Protein AF-R7HXM3-F1 (afdb_monomer_lite)

Secondary structure (DSSP, 8-state):
--PPPPPP---------PPP----------------STTS-SS-TTS-------------HHHHHHHHHHHHHHHHHHHHHHHHHHHHHHHHHHHHHHHHHHHHHHHHHHHHH--GGG---SSHHHHHHHIIIIIGGGS-EEEEETTEEEETTS-EEEEEEE-TTSEEEEEEES---TTTTTS------GGG-EEEEEESSSSSBBSTTS-BGGGS-HHHHHHT-GGG--SSSS--TTHHHHHHHTTT---TTS--

Sequence (256 aa):
MCRFAYARTARGGGNLKLAPQGFRGDSYLENKHPKKYIQLLKTKSGLLRQKSHNDRFGFTLAEVLITLGIIGIVAAMTMPSLIEKHQKRVTAERLKKMYTTLRTAIDLAELDNGPRENWTFATDQEATNFYISEILSKMNCVKIINSSCYLNDGSYLGQYNIRSYGLLELYFYPFSGQRYTSGKANGRGRRYRLYYSTYLNQNFESIQFFGNVNKYTRDYLLNSGPSGFACKGGDPRSCFYIIMRDNWEIKDDYPW

Foldseek 3Di:
DDDDDDDDDDDDDDDDDDDDDDDDDDDDDDDDDDDDDPPPPPPPPPPDPPDPDPPPPDDDPVRVVVVCVVCVVVCVVVVVVVVVQVVQQLLLVLLVVVVVLQVVLLVQLCVVVPALLPDAAPFQVRLQVCCVPRRVVSGQAPDDDRNKGQHPQQKIKHWPGAGRQQKTKIWIASHNHPCVVVVPDPPPPLQRIEMFIDGSSDPAGDLGPNDHPVVDDLVCQQPADDVRCHQPPGVNHSVSVNCVVVVSGDDPSGRD

pLDDT: mean 77.35, std 21.84, range [29.02, 97.62]

Radius of gyration: 34.63 Å; chains: 1; bounding box: 79×56×103 Å

Structure (mmCIF, N/CA/C/O backbone):
data_AF-R7HXM3-F1
#
_entry.id   AF-R7HXM3-F1
#
loop_
_atom_site.group_PDB
_atom_site.id
_atom_site.type_symbol
_atom_site.label_atom_id
_atom_site.label_alt_id
_atom_site.label_comp_id
_atom_site.label_asym_id
_atom_site.label_entity_id
_atom_site.label_seq_id
_atom_site.pdbx_PDB_ins_code
_atom_site.Cartn_x
_atom_site.Cartn_y
_atom_site.Cartn_z
_atom_site.occupancy
_atom_site.B_iso_or_equiv
_atom_site.auth_seq_id
_atom_site.auth_comp_id
_atom_site.auth_asym_id
_atom_site.auth_atom_id
_atom_site.pdbx_PDB_model_num
ATOM 1 N N . MET A 1 1 ? 40.968 -37.138 -8.948 1.00 38.03 1 MET A N 1
ATOM 2 C CA . MET A 1 1 ? 40.070 -37.605 -10.027 1.00 38.03 1 MET A CA 1
ATOM 3 C C . MET A 1 1 ? 38.781 -36.798 -9.963 1.00 38.03 1 MET A C 1
ATOM 5 O O . MET A 1 1 ? 37.969 -37.071 -9.096 1.00 38.03 1 MET A O 1
ATOM 9 N N . CYS A 1 2 ? 38.599 -35.810 -10.840 1.00 29.02 2 CYS A N 1
ATOM 10 C CA . CYS A 1 2 ? 37.327 -35.094 -10.979 1.00 29.02 2 CYS A CA 1
ATOM 11 C C . CYS A 1 2 ? 36.929 -35.096 -12.456 1.00 29.02 2 CYS A C 1
ATOM 13 O O . CYS A 1 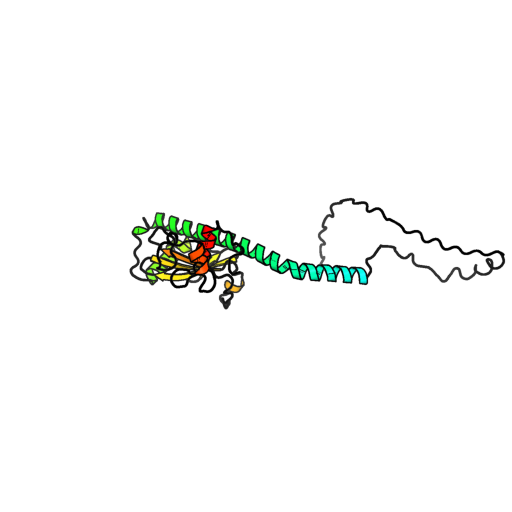2 ? 37.589 -34.472 -13.284 1.00 29.02 2 CYS A O 1
ATOM 15 N N . ARG A 1 3 ? 35.883 -35.864 -12.781 1.00 30.20 3 ARG A N 1
ATOM 16 C CA . ARG A 1 3 ? 35.217 -35.880 -14.087 1.00 30.20 3 ARG A CA 1
ATOM 17 C C . ARG A 1 3 ? 34.160 -34.777 -14.090 1.00 30.20 3 ARG A C 1
ATOM 19 O O . ARG A 1 3 ? 33.252 -34.818 -13.267 1.00 30.20 3 ARG A O 1
ATOM 26 N N . PHE A 1 4 ? 34.253 -33.832 -15.019 1.00 33.38 4 PHE A N 1
ATOM 27 C CA . PHE A 1 4 ? 33.157 -32.911 -15.317 1.00 33.38 4 PHE A CA 1
ATOM 28 C C . PHE A 1 4 ? 32.240 -33.536 -16.372 1.00 33.38 4 PHE A C 1
ATOM 30 O O . PHE A 1 4 ? 32.688 -33.925 -17.450 1.00 33.38 4 PHE A O 1
ATOM 37 N N . ALA A 1 5 ? 30.957 -33.654 -16.034 1.00 33.53 5 ALA A N 1
ATOM 38 C CA . ALA A 1 5 ? 29.889 -34.054 -16.938 1.00 33.53 5 ALA A CA 1
ATOM 39 C C . ALA A 1 5 ? 29.441 -32.848 -17.783 1.00 33.53 5 ALA A C 1
ATOM 41 O O . ALA A 1 5 ? 29.187 -31.774 -17.243 1.00 33.53 5 ALA A O 1
ATOM 42 N N . TYR A 1 6 ? 29.325 -33.028 -19.100 1.00 33.22 6 TYR A N 1
ATOM 43 C CA . TYR A 1 6 ? 28.713 -32.052 -20.005 1.00 33.22 6 TYR A CA 1
ATOM 44 C C . TYR A 1 6 ? 27.241 -32.407 -20.243 1.00 33.22 6 TYR A C 1
ATOM 46 O O . TYR A 1 6 ? 26.928 -33.521 -20.668 1.00 33.22 6 TYR A O 1
ATOM 54 N N . ALA A 1 7 ? 26.346 -31.444 -20.018 1.00 32.19 7 ALA A N 1
ATOM 55 C CA . ALA A 1 7 ? 24.947 -31.520 -20.427 1.00 32.19 7 ALA A CA 1
ATOM 56 C C . ALA A 1 7 ? 24.809 -31.137 -21.913 1.00 32.19 7 ALA A C 1
ATOM 58 O O . ALA A 1 7 ? 25.319 -30.105 -22.350 1.00 32.19 7 ALA A O 1
ATOM 59 N N . ARG A 1 8 ? 24.121 -31.981 -22.694 1.00 35.66 8 ARG A N 1
ATOM 60 C CA . ARG A 1 8 ? 23.735 -31.712 -24.089 1.00 35.66 8 ARG A CA 1
ATOM 61 C C . ARG A 1 8 ? 22.488 -30.830 -24.114 1.00 35.66 8 ARG A C 1
ATOM 63 O O . ARG A 1 8 ? 21.476 -31.211 -23.536 1.00 35.66 8 ARG A O 1
ATOM 70 N N . THR A 1 9 ? 22.517 -29.729 -24.857 1.00 35.41 9 THR A N 1
ATOM 71 C CA . THR A 1 9 ? 21.307 -29.015 -25.288 1.00 35.41 9 THR A CA 1
ATOM 72 C C . THR A 1 9 ? 21.030 -29.307 -26.761 1.00 35.41 9 THR A C 1
ATOM 74 O O . THR A 1 9 ? 21.882 -29.139 -27.633 1.00 35.41 9 THR A O 1
ATOM 77 N N . ALA A 1 10 ? 19.824 -29.814 -27.017 1.00 39.22 10 ALA A N 1
ATOM 78 C CA . ALA A 1 10 ? 19.303 -30.137 -28.335 1.00 39.22 10 ALA A CA 1
ATOM 79 C C . ALA A 1 10 ? 19.043 -28.856 -2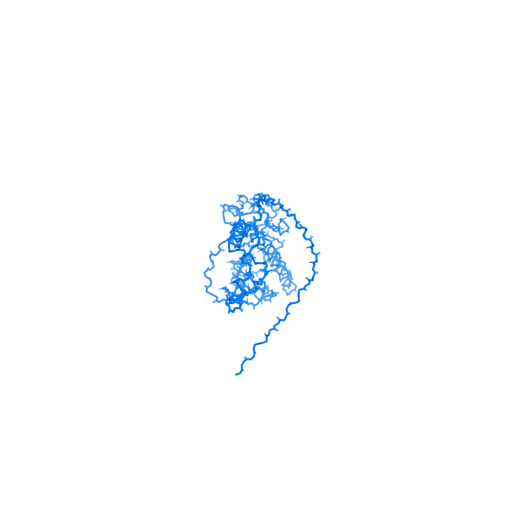9.146 1.00 39.22 10 ALA A C 1
ATOM 81 O O . ALA A 1 10 ? 18.366 -27.944 -28.673 1.00 39.22 10 ALA A O 1
ATOM 82 N N . ARG A 1 11 ? 19.560 -28.789 -30.380 1.00 36.78 11 ARG A N 1
ATOM 83 C CA . ARG A 1 11 ? 19.152 -27.788 -31.377 1.00 36.78 11 ARG A CA 1
ATOM 84 C C . ARG A 1 11 ? 18.002 -28.357 -32.203 1.00 36.78 11 ARG A C 1
ATOM 86 O O . ARG A 1 11 ? 18.199 -29.316 -32.945 1.00 36.78 11 ARG A O 1
ATOM 93 N N . GLY A 1 12 ? 16.826 -27.748 -32.068 1.00 35.88 12 GLY A N 1
ATOM 94 C CA . GLY A 1 12 ? 15.716 -27.906 -33.003 1.00 35.88 12 GLY A CA 1
ATOM 95 C C . GLY A 1 12 ? 16.071 -27.282 -34.352 1.00 35.88 12 GLY A C 1
ATOM 96 O O . GLY A 1 12 ? 16.570 -26.158 -34.413 1.00 35.88 12 GLY A O 1
ATOM 97 N N . GLY A 1 13 ? 15.867 -28.051 -35.419 1.00 42.38 13 GLY A N 1
ATOM 98 C CA . GLY A 1 13 ? 16.075 -27.629 -36.796 1.00 42.38 13 GLY A CA 1
ATOM 99 C C . GLY A 1 13 ? 14.935 -26.748 -37.303 1.00 42.38 13 GLY A C 1
ATOM 100 O O . GLY A 1 13 ? 13.765 -27.086 -37.156 1.00 42.38 13 GLY A O 1
ATOM 101 N N . GLY A 1 14 ? 15.301 -25.646 -37.950 1.00 35.38 14 GLY A N 1
ATOM 102 C CA . GLY A 1 14 ? 14.442 -24.847 -38.818 1.00 35.38 14 GLY A CA 1
ATOM 103 C C . GLY A 1 14 ? 15.265 -24.449 -40.039 1.00 35.38 14 GLY A C 1
ATOM 104 O O . GLY A 1 14 ? 16.291 -23.788 -39.908 1.00 35.38 14 GLY A O 1
ATOM 105 N N . ASN A 1 15 ? 14.869 -24.940 -41.210 1.00 41.38 15 ASN A N 1
ATOM 106 C CA . ASN A 1 15 ? 15.615 -24.850 -42.461 1.00 41.38 15 ASN A CA 1
ATOM 107 C C . ASN A 1 15 ? 15.135 -23.606 -43.234 1.00 41.38 15 ASN A C 1
ATOM 109 O O . ASN A 1 15 ? 14.062 -23.637 -43.830 1.00 41.38 15 ASN A O 1
ATOM 113 N N . LEU A 1 16 ? 15.895 -22.509 -43.215 1.00 41.50 16 LEU A N 1
ATOM 114 C CA . LEU A 1 16 ? 15.634 -21.319 -44.037 1.00 41.50 16 LEU A CA 1
ATOM 115 C C . LEU A 1 16 ? 16.764 -21.175 -45.063 1.00 41.50 16 LEU A C 1
ATOM 117 O O . LEU A 1 16 ? 17.874 -20.758 -44.741 1.00 41.50 16 LEU A O 1
ATOM 121 N N . LYS A 1 17 ? 16.477 -21.573 -46.309 1.00 35.94 17 LYS A N 1
ATOM 122 C CA . LYS A 1 17 ? 17.339 -21.352 -47.479 1.00 35.94 17 LYS A CA 1
ATOM 123 C C . LYS A 1 17 ? 17.345 -19.859 -47.823 1.00 35.94 17 LYS A C 1
ATOM 125 O O . LYS A 1 17 ? 16.339 -19.344 -48.300 1.00 35.94 17 LYS A O 1
ATOM 130 N N . LEU A 1 18 ? 18.481 -19.191 -47.643 1.00 39.28 18 LEU A N 1
ATOM 131 C CA . LEU A 1 18 ? 18.767 -17.901 -48.274 1.00 39.28 18 LEU A CA 1
ATOM 132 C C . LEU A 1 18 ? 19.455 -18.162 -49.621 1.00 39.28 18 LEU A C 1
ATOM 134 O O . LEU A 1 18 ? 20.465 -18.863 -49.682 1.00 39.28 18 LEU A O 1
ATOM 138 N N . ALA A 1 19 ? 18.877 -17.642 -50.703 1.00 32.94 19 ALA A N 1
ATOM 139 C CA . ALA A 1 19 ? 19.455 -17.701 -52.042 1.00 32.94 19 ALA A CA 1
ATOM 140 C C . ALA A 1 19 ? 20.611 -16.686 -52.163 1.00 32.94 19 ALA A C 1
ATOM 142 O O . ALA A 1 19 ? 20.397 -15.513 -51.851 1.00 32.94 19 ALA A O 1
ATOM 143 N N . PRO A 1 20 ? 21.815 -17.073 -52.621 1.00 41.19 20 PRO A N 1
ATOM 144 C CA . PRO A 1 20 ? 22.885 -16.113 -52.859 1.00 41.19 20 PRO A CA 1
ATOM 145 C C . PRO A 1 20 ? 22.713 -15.452 -54.236 1.00 41.19 20 PRO A C 1
ATOM 147 O O . PRO A 1 20 ? 22.726 -16.124 -55.267 1.00 41.19 20 PRO A O 1
ATOM 150 N N . GLN A 1 21 ? 22.572 -14.126 -54.258 1.00 36.62 21 GLN A N 1
ATOM 151 C CA . GLN A 1 21 ? 22.756 -13.316 -55.464 1.00 36.62 21 GLN A CA 1
ATOM 152 C C . GLN A 1 21 ? 24.260 -13.067 -55.649 1.00 36.62 21 GLN A C 1
ATOM 154 O O . GLN A 1 21 ? 24.881 -12.375 -54.845 1.00 36.62 21 GLN A O 1
ATOM 159 N N . GLY A 1 22 ? 24.861 -13.671 -56.676 1.00 33.91 22 GLY A N 1
ATOM 160 C CA . GLY A 1 22 ? 26.262 -13.457 -57.040 1.00 33.91 22 GLY A CA 1
ATOM 161 C C . GLY A 1 22 ? 26.404 -12.390 -58.125 1.00 33.91 22 GLY A C 1
ATOM 162 O O . GLY A 1 22 ? 25.811 -12.522 -59.193 1.00 33.91 22 GLY A O 1
ATOM 163 N N . PHE A 1 23 ? 27.222 -11.366 -57.876 1.00 37.00 23 PHE A N 1
ATOM 164 C CA . PHE A 1 23 ? 27.725 -10.465 -58.915 1.00 37.00 23 PHE A CA 1
ATOM 165 C C . PHE A 1 23 ? 28.911 -11.127 -59.631 1.00 37.00 23 PHE A C 1
ATOM 167 O O . PHE A 1 23 ? 29.895 -11.512 -58.999 1.00 37.00 23 PHE A O 1
ATOM 174 N N . ARG A 1 24 ? 28.803 -11.279 -60.955 1.00 30.83 24 ARG A N 1
ATOM 175 C CA . ARG A 1 24 ? 29.838 -11.829 -61.839 1.00 30.83 24 ARG A CA 1
ATOM 176 C C . ARG A 1 24 ? 30.679 -10.669 -62.383 1.00 30.83 24 ARG A C 1
ATOM 178 O O . ARG A 1 24 ? 30.156 -9.834 -63.111 1.00 30.83 24 ARG A O 1
ATOM 185 N N . GLY A 1 25 ? 31.954 -10.600 -62.003 1.00 33.66 25 GLY A N 1
ATOM 186 C CA . GLY A 1 25 ? 32.935 -9.726 -62.647 1.00 33.66 25 GLY A CA 1
ATOM 187 C C . GLY A 1 25 ? 33.669 -10.500 -63.738 1.00 33.66 25 GLY A C 1
ATOM 188 O O . GLY A 1 25 ? 34.416 -11.420 -63.414 1.00 33.66 25 GLY A O 1
ATOM 189 N N . ASP A 1 26 ? 33.444 -10.149 -65.003 1.00 35.00 26 ASP A N 1
ATOM 190 C CA . ASP A 1 26 ? 34.238 -10.642 -66.133 1.00 35.00 26 ASP A CA 1
ATOM 191 C C . ASP A 1 26 ? 35.471 -9.744 -66.311 1.00 35.00 26 ASP A C 1
ATOM 193 O O . ASP A 1 26 ? 35.347 -8.531 -66.486 1.00 35.00 26 ASP A O 1
ATOM 197 N N . SER A 1 27 ? 36.667 -10.333 -66.288 1.00 31.45 27 SER A N 1
ATOM 198 C CA . SER A 1 27 ? 37.904 -9.682 -66.724 1.00 31.45 27 SER A CA 1
ATOM 199 C C . SER A 1 27 ? 38.438 -10.377 -67.978 1.00 31.45 27 SER A C 1
ATOM 201 O O . SER A 1 27 ? 38.803 -11.551 -67.971 1.00 31.45 27 SER A O 1
ATOM 203 N N . TYR A 1 28 ? 38.465 -9.627 -69.079 1.00 34.75 28 TYR A N 1
ATOM 204 C CA . TYR A 1 28 ? 39.072 -10.022 -70.346 1.00 34.75 28 TYR A CA 1
ATOM 205 C C . TYR A 1 28 ? 40.588 -9.818 -70.281 1.00 34.75 28 TYR A C 1
ATOM 207 O O . TYR A 1 28 ? 41.045 -8.715 -69.990 1.00 34.75 28 TYR A O 1
ATOM 215 N N . LEU A 1 29 ? 41.364 -10.847 -70.626 1.00 35.94 29 LEU A N 1
ATOM 216 C CA . LEU A 1 29 ? 42.753 -10.692 -71.060 1.00 35.94 29 LEU A CA 1
ATOM 217 C C . LEU A 1 29 ? 43.014 -11.593 -72.275 1.00 35.94 29 LEU A C 1
ATOM 219 O O . LEU A 1 29 ? 43.120 -12.813 -72.164 1.00 35.94 29 LEU A O 1
ATOM 223 N N . GLU A 1 30 ? 43.120 -10.956 -73.441 1.00 39.06 30 GLU A N 1
ATOM 224 C CA . GLU A 1 30 ? 43.819 -11.469 -74.621 1.00 39.06 30 GLU A CA 1
ATOM 225 C C . GLU A 1 30 ? 45.306 -11.681 -74.294 1.00 39.06 30 GLU A C 1
ATOM 227 O O . GLU A 1 30 ? 45.933 -10.791 -73.719 1.00 39.06 30 GLU A O 1
ATOM 232 N N . ASN A 1 31 ? 45.894 -12.820 -74.694 1.00 34.41 31 ASN A N 1
ATOM 233 C CA . ASN A 1 31 ? 47.082 -12.847 -75.567 1.00 34.41 31 ASN A CA 1
ATOM 234 C C . ASN A 1 31 ? 47.635 -14.261 -75.863 1.00 34.41 31 ASN A C 1
ATOM 236 O O . ASN A 1 31 ? 47.558 -15.196 -75.069 1.00 34.41 31 ASN A O 1
ATOM 240 N N . LYS A 1 32 ? 48.204 -14.358 -77.071 1.00 37.44 32 LYS A N 1
ATOM 241 C CA . LYS A 1 32 ? 48.807 -15.490 -77.802 1.00 37.44 32 LYS A CA 1
ATOM 242 C C . LYS A 1 32 ? 49.947 -16.262 -77.085 1.00 37.44 32 LYS A C 1
ATOM 244 O O . LYS A 1 32 ? 50.764 -15.687 -76.381 1.00 37.44 32 LYS A O 1
ATOM 249 N N . HIS A 1 33 ? 50.004 -17.565 -77.411 1.00 36.31 33 HIS A N 1
ATOM 250 C CA . HIS A 1 33 ? 51.018 -18.650 -77.261 1.00 36.31 33 HIS A CA 1
ATOM 251 C C . HIS A 1 33 ? 52.536 -18.290 -77.372 1.00 36.31 33 HIS A C 1
ATOM 253 O O . HIS A 1 33 ? 52.815 -17.231 -77.923 1.00 36.31 33 HIS A O 1
ATOM 259 N N . PRO A 1 34 ? 53.535 -19.167 -77.007 1.00 44.31 34 PRO A N 1
ATOM 260 C CA . PRO A 1 34 ? 53.507 -20.647 -77.034 1.00 44.31 34 PRO A CA 1
ATOM 261 C C . PRO A 1 34 ? 54.209 -21.451 -75.900 1.00 44.31 34 PRO A C 1
ATOM 263 O O . PRO A 1 34 ? 54.957 -20.973 -75.053 1.00 44.31 34 PRO A O 1
ATOM 266 N N . LYS A 1 35 ? 53.932 -22.760 -75.952 1.00 50.59 35 LYS A N 1
ATOM 267 C CA . LYS A 1 35 ? 54.371 -23.878 -75.103 1.00 50.59 35 LYS A CA 1
ATOM 268 C C . LYS A 1 35 ? 55.878 -24.180 -75.242 1.00 50.59 35 LYS A C 1
ATOM 270 O O . LYS A 1 35 ? 56.274 -24.631 -76.312 1.00 50.59 35 LYS A O 1
ATOM 275 N N . LYS A 1 36 ? 56.688 -24.050 -74.172 1.00 44.44 36 LYS A N 1
ATOM 276 C CA . LYS A 1 36 ? 57.945 -24.838 -73.989 1.00 44.44 36 LYS A CA 1
ATOM 277 C C . LYS A 1 36 ? 58.663 -24.763 -72.623 1.00 44.44 36 LYS A C 1
ATOM 279 O O . LYS A 1 36 ? 59.779 -25.253 -72.523 1.00 44.44 36 LYS A O 1
ATOM 284 N N . TYR A 1 37 ? 58.048 -24.229 -71.561 1.00 41.03 37 TYR A N 1
ATOM 285 C CA . TYR A 1 37 ? 58.691 -24.134 -70.228 1.00 41.03 37 TYR A CA 1
ATOM 286 C C . TYR A 1 37 ? 58.052 -25.002 -69.125 1.00 41.03 37 TYR A C 1
ATOM 288 O O . TYR A 1 37 ? 58.543 -25.041 -68.001 1.00 41.03 37 TYR A O 1
ATOM 296 N N . ILE A 1 38 ? 56.999 -25.769 -69.431 1.00 46.97 38 ILE A N 1
ATOM 297 C CA . ILE A 1 38 ? 56.243 -26.545 -68.421 1.00 46.97 38 ILE A CA 1
ATOM 298 C C . ILE A 1 38 ? 56.993 -27.809 -67.937 1.00 46.97 38 ILE A C 1
ATOM 300 O O . ILE A 1 38 ? 56.584 -28.448 -66.970 1.00 46.97 38 ILE A O 1
ATOM 304 N N . GLN A 1 39 ? 58.133 -28.167 -68.534 1.00 46.28 39 GLN A N 1
ATOM 305 C CA . GLN A 1 39 ? 58.834 -29.418 -68.209 1.00 46.28 39 GLN A CA 1
ATOM 306 C C . GLN A 1 39 ? 59.989 -29.284 -67.200 1.00 46.28 39 GLN A C 1
ATOM 308 O O . GLN A 1 39 ? 60.585 -30.296 -66.846 1.00 46.28 39 GLN A O 1
ATOM 313 N N . LEU A 1 40 ? 60.261 -28.080 -66.677 1.00 46.12 40 LEU A N 1
ATOM 314 C CA . LEU A 1 40 ? 61.333 -27.823 -65.694 1.00 46.12 40 LEU A CA 1
ATOM 315 C C . LEU A 1 40 ? 60.838 -27.457 -64.281 1.00 46.12 40 LEU A C 1
ATOM 317 O O . LEU A 1 40 ? 61.625 -27.048 -63.434 1.00 46.12 40 LEU A O 1
ATOM 321 N N . LEU A 1 41 ? 59.549 -27.655 -63.986 1.00 45.34 41 LEU A N 1
ATOM 322 C CA .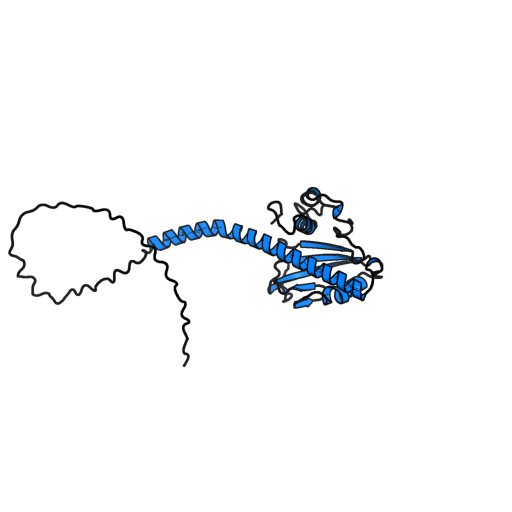 LEU A 1 41 ? 58.983 -27.478 -62.637 1.00 45.34 41 LEU A CA 1
ATOM 323 C C . LEU A 1 41 ? 58.469 -28.790 -62.016 1.00 45.34 41 LEU A C 1
ATOM 325 O O . LEU A 1 41 ? 57.632 -28.769 -61.119 1.00 45.34 41 LEU A O 1
ATOM 329 N N . LYS A 1 42 ? 58.977 -29.950 -62.457 1.00 47.44 42 LYS A N 1
ATOM 330 C CA . LYS A 1 42 ? 58.647 -31.265 -61.863 1.00 47.44 42 LYS A CA 1
ATOM 331 C C . LYS A 1 42 ? 59.609 -31.740 -60.760 1.00 47.44 42 LYS A C 1
ATOM 333 O O . LYS A 1 42 ? 59.446 -32.847 -60.267 1.00 47.44 42 LYS A O 1
ATOM 338 N N . THR A 1 43 ? 60.558 -30.914 -60.318 1.00 44.88 43 THR A N 1
ATOM 339 C CA . THR A 1 43 ? 61.538 -31.262 -59.259 1.00 44.88 43 THR A CA 1
ATOM 340 C C . THR A 1 43 ? 61.479 -30.360 -58.021 1.00 44.88 43 THR A C 1
ATOM 342 O O . THR A 1 43 ? 62.425 -30.290 -57.244 1.00 44.88 43 THR A O 1
ATOM 345 N N . LYS A 1 44 ? 60.334 -29.709 -57.774 1.00 46.84 44 LYS A N 1
ATOM 346 C CA . LYS A 1 44 ? 60.003 -29.101 -56.468 1.00 46.84 44 LYS A CA 1
ATOM 347 C C . LYS A 1 44 ? 58.619 -29.511 -55.954 1.00 46.84 44 LYS A C 1
ATOM 349 O O . LYS A 1 44 ? 57.976 -28.777 -55.212 1.00 46.84 44 LYS A O 1
ATOM 354 N N . SER A 1 45 ? 58.170 -30.723 -56.276 1.00 44.88 45 SER A N 1
ATOM 355 C CA . SER A 1 45 ? 56.955 -31.338 -55.716 1.00 44.88 45 SER A CA 1
ATOM 356 C C . SER A 1 45 ? 57.145 -31.828 -54.266 1.00 44.88 45 SER A C 1
ATOM 358 O O . SER A 1 45 ? 56.674 -32.901 -53.904 1.00 44.88 45 SER A O 1
ATOM 360 N N . GLY A 1 46 ? 57.873 -31.063 -53.446 1.00 50.38 46 GLY A N 1
ATOM 361 C CA . GLY A 1 46 ? 58.190 -31.383 -52.049 1.00 50.38 46 GLY A CA 1
ATOM 362 C C . GLY A 1 46 ? 58.071 -30.208 -51.073 1.00 50.38 46 GLY A C 1
ATOM 363 O O . GLY A 1 46 ? 58.220 -30.403 -49.874 1.00 50.38 46 GLY A O 1
ATOM 364 N N . LEU A 1 47 ? 57.768 -28.992 -51.538 1.00 52.41 47 LEU A N 1
ATOM 365 C CA . LEU A 1 47 ? 57.639 -27.813 -50.678 1.00 52.41 47 LEU A CA 1
ATOM 366 C C . LEU A 1 47 ? 56.541 -26.913 -51.225 1.00 52.41 47 LEU A C 1
ATOM 368 O O . LEU A 1 47 ? 56.835 -25.995 -51.965 1.00 52.41 47 LEU A O 1
ATOM 372 N N . LEU A 1 48 ? 55.288 -27.242 -50.923 1.00 54.47 48 LEU A N 1
ATOM 373 C CA . LEU A 1 48 ? 54.159 -26.332 -50.681 1.00 54.47 48 LEU A CA 1
ATOM 374 C C . LEU A 1 48 ? 52.915 -27.218 -50.514 1.00 54.47 48 LEU A C 1
ATOM 376 O O . LEU A 1 48 ? 52.033 -27.290 -51.365 1.00 54.47 48 LEU A O 1
ATOM 380 N N . ARG A 1 49 ? 52.842 -27.926 -49.381 1.00 48.56 49 ARG A N 1
ATOM 381 C CA . ARG A 1 49 ? 51.566 -28.439 -48.876 1.00 48.56 49 ARG A CA 1
ATOM 382 C C . ARG A 1 49 ? 50.732 -27.214 -48.500 1.00 48.56 49 ARG A C 1
ATOM 384 O O . ARG A 1 49 ? 50.800 -26.758 -47.361 1.00 48.56 49 ARG A O 1
ATOM 391 N N . GLN A 1 50 ? 49.976 -26.653 -49.446 1.00 61.78 50 GLN A N 1
ATOM 392 C CA . GLN A 1 50 ? 48.863 -25.780 -49.087 1.00 61.78 50 GLN A CA 1
ATOM 393 C C . GLN A 1 50 ? 47.921 -26.630 -48.234 1.00 61.78 50 GLN A C 1
ATOM 395 O O . GLN A 1 50 ? 47.282 -27.565 -48.715 1.00 61.78 50 GLN A O 1
ATOM 400 N N . LYS A 1 51 ? 47.904 -26.367 -46.922 1.00 54.12 51 LYS A N 1
ATOM 401 C CA . LYS A 1 51 ? 46.811 -26.820 -46.063 1.00 54.12 51 LYS A CA 1
ATOM 402 C C . LYS A 1 51 ? 45.533 -26.331 -46.736 1.00 54.12 51 LYS A C 1
ATOM 404 O O . LYS A 1 51 ? 45.401 -25.128 -46.928 1.00 54.12 51 LYS A O 1
ATOM 409 N N . SER A 1 52 ? 44.629 -27.249 -47.077 1.00 55.78 52 SER A N 1
ATOM 410 C CA . SER A 1 52 ? 43.244 -26.909 -47.398 1.00 55.78 52 SER A CA 1
ATOM 411 C C . SER A 1 52 ? 42.761 -25.958 -46.308 1.00 55.78 52 SER A C 1
ATOM 413 O O . SER A 1 52 ? 42.651 -26.367 -45.147 1.00 55.78 52 SER A O 1
ATOM 415 N N . HIS A 1 53 ? 42.573 -24.681 -46.645 1.00 61.06 53 HIS A N 1
ATOM 416 C CA . HIS A 1 53 ? 41.899 -23.769 -45.742 1.00 61.06 53 HIS A CA 1
ATOM 417 C C . HIS A 1 53 ? 40.511 -24.371 -45.546 1.00 61.06 53 HIS A C 1
ATOM 419 O O . HIS A 1 53 ? 39.835 -24.760 -46.497 1.00 61.06 53 HIS A O 1
ATOM 425 N N . ASN A 1 54 ? 40.164 -24.628 -44.294 1.00 61.53 54 ASN A N 1
ATOM 426 C CA . ASN A 1 54 ? 38.840 -25.108 -43.973 1.00 61.53 54 ASN A CA 1
ATOM 427 C C . ASN A 1 54 ? 37.951 -23.879 -44.164 1.00 61.53 54 ASN A C 1
ATOM 429 O O . ASN A 1 54 ? 37.934 -23.030 -43.274 1.00 61.53 54 ASN A O 1
ATOM 433 N N . ASP A 1 55 ? 37.303 -23.750 -45.325 1.00 60.94 55 ASP A N 1
ATOM 434 C CA . ASP A 1 55 ? 36.395 -22.649 -45.687 1.00 60.94 55 ASP A CA 1
ATOM 435 C C . ASP A 1 55 ? 35.097 -22.729 -44.874 1.00 60.94 55 ASP A C 1
ATOM 437 O O . ASP A 1 55 ? 33.974 -22.760 -45.373 1.00 60.94 55 ASP A O 1
ATOM 441 N N . ARG A 1 56 ? 35.255 -22.785 -43.555 1.00 65.38 56 ARG A N 1
ATOM 442 C CA . ARG A 1 56 ? 34.202 -22.451 -42.622 1.00 65.38 56 ARG A CA 1
ATOM 443 C C . ARG A 1 56 ? 34.060 -20.942 -42.723 1.00 65.38 56 ARG A C 1
ATOM 445 O O . ARG A 1 56 ? 34.924 -20.220 -42.236 1.00 65.38 56 ARG A O 1
ATOM 452 N N . PHE A 1 57 ? 32.996 -20.496 -43.387 1.00 69.56 57 PHE A N 1
ATOM 453 C CA . PHE A 1 57 ? 32.546 -19.107 -43.385 1.00 69.56 57 PHE A CA 1
ATOM 454 C C . PHE A 1 57 ? 32.501 -18.607 -41.935 1.00 69.56 57 PHE A C 1
ATOM 456 O O . PHE A 1 57 ? 31.626 -18.988 -41.158 1.00 69.56 57 PHE A O 1
ATOM 463 N N . GLY A 1 58 ? 33.516 -17.843 -41.544 1.00 77.56 58 GLY A N 1
ATOM 464 C CA . GLY A 1 58 ? 33.626 -17.214 -40.238 1.00 77.56 58 GLY A CA 1
ATOM 465 C C . GLY A 1 58 ? 33.382 -15.724 -40.393 1.00 77.56 58 GLY A C 1
ATOM 466 O O . GLY A 1 58 ? 33.841 -15.126 -41.365 1.00 77.56 58 GLY A O 1
ATOM 467 N N . PHE A 1 59 ? 32.666 -15.132 -39.443 1.00 84.56 59 PHE A N 1
ATOM 468 C CA . PHE A 1 59 ? 32.478 -13.687 -39.408 1.00 84.56 59 PHE A CA 1
ATOM 469 C C . PHE A 1 59 ? 33.830 -12.986 -39.293 1.00 84.56 59 PHE A C 1
ATOM 471 O O . PHE A 1 59 ? 34.689 -13.390 -38.501 1.00 84.56 59 PHE A O 1
ATOM 478 N N . THR A 1 60 ? 34.020 -11.928 -40.079 1.00 92.00 60 THR A N 1
ATOM 479 C CA . THR A 1 60 ? 35.216 -11.093 -39.937 1.00 92.00 60 THR A CA 1
ATOM 480 C C . THR A 1 60 ? 35.160 -10.333 -38.611 1.00 92.00 60 THR A C 1
ATOM 482 O O . THR A 1 60 ? 34.086 -10.019 -38.098 1.00 92.00 60 THR A O 1
ATOM 485 N N . LEU A 1 61 ? 36.320 -9.998 -38.042 1.00 92.56 61 LEU A N 1
ATOM 486 C CA . LEU A 1 61 ? 36.379 -9.223 -36.798 1.00 92.56 61 LEU A CA 1
ATOM 487 C C . LEU A 1 61 ? 35.657 -7.871 -36.935 1.00 92.56 61 LEU A C 1
ATOM 489 O O . LEU A 1 61 ? 34.959 -7.453 -36.015 1.00 92.56 61 LEU A O 1
ATOM 493 N N . ALA A 1 62 ? 35.765 -7.225 -38.099 1.00 94.75 62 ALA A N 1
ATOM 494 C CA . ALA A 1 62 ? 35.058 -5.980 -38.391 1.00 94.75 62 ALA A CA 1
ATOM 495 C C . ALA A 1 62 ? 33.528 -6.160 -38.386 1.00 94.75 62 ALA A C 1
ATOM 497 O O . ALA A 1 62 ? 32.814 -5.347 -37.805 1.00 94.75 62 ALA A O 1
ATOM 498 N N . GLU A 1 63 ? 33.023 -7.247 -38.968 1.00 93.50 63 GLU A N 1
ATOM 499 C CA . GLU A 1 63 ? 31.591 -7.561 -39.002 1.00 93.50 63 GLU A CA 1
ATOM 500 C C . GLU A 1 63 ? 31.019 -7.817 -37.598 1.00 93.50 63 GLU A C 1
ATOM 502 O O . GLU A 1 63 ? 29.965 -7.287 -37.236 1.00 93.50 63 GLU A O 1
ATOM 507 N N . VAL A 1 64 ? 31.749 -8.552 -36.753 1.00 95.06 64 VAL A N 1
ATOM 508 C CA . VAL A 1 64 ? 31.348 -8.773 -35.354 1.00 95.06 64 VAL A CA 1
ATOM 509 C C . VAL A 1 64 ? 31.376 -7.467 -34.548 1.00 95.06 64 VAL A C 1
ATOM 511 O O . VAL A 1 64 ? 30.476 -7.217 -33.751 1.00 95.06 64 VAL A O 1
ATOM 514 N N . LEU A 1 65 ? 32.364 -6.594 -34.760 1.00 96.62 65 LEU A N 1
ATOM 515 C CA . LEU A 1 65 ? 32.444 -5.318 -34.040 1.00 96.62 65 LEU A CA 1
ATOM 516 C C . LEU A 1 65 ? 31.321 -4.350 -34.417 1.00 96.62 65 LEU A C 1
ATOM 518 O O . LEU A 1 65 ? 30.743 -3.720 -33.532 1.00 96.62 65 LEU A O 1
ATOM 522 N N . ILE A 1 66 ? 30.981 -4.247 -35.704 1.00 96.19 66 ILE A N 1
ATOM 523 C CA . ILE A 1 66 ? 29.885 -3.381 -36.160 1.00 96.19 66 ILE A CA 1
ATOM 524 C C . ILE A 1 66 ? 28.549 -3.891 -35.606 1.00 96.19 66 ILE A C 1
ATOM 526 O O . ILE A 1 66 ? 27.762 -3.106 -35.079 1.00 96.19 66 ILE A O 1
ATOM 530 N N . THR A 1 67 ? 28.306 -5.204 -35.654 1.00 96.56 67 THR A N 1
ATOM 531 C CA . THR A 1 67 ? 27.062 -5.793 -35.130 1.00 96.56 67 THR A CA 1
ATOM 532 C C . THR A 1 67 ? 26.933 -5.637 -33.613 1.00 96.56 67 THR A C 1
ATOM 534 O O . THR A 1 67 ? 25.875 -5.222 -33.138 1.00 96.56 67 THR A O 1
ATOM 537 N N . LEU A 1 68 ? 28.003 -5.875 -32.843 1.00 96.75 68 LEU A N 1
ATOM 538 C CA . LEU A 1 68 ? 28.014 -5.618 -31.397 1.00 96.75 68 LEU A CA 1
ATOM 539 C C . LEU A 1 68 ? 27.845 -4.128 -31.071 1.00 96.75 68 LEU A C 1
ATOM 541 O O . LEU A 1 68 ? 27.143 -3.798 -30.116 1.00 96.75 68 LEU A O 1
ATOM 545 N N . GLY A 1 69 ? 28.427 -3.232 -31.874 1.00 97.38 69 GLY A N 1
ATOM 546 C CA . GLY A 1 69 ? 28.249 -1.785 -31.735 1.00 97.38 69 GLY A CA 1
ATOM 547 C C . GLY A 1 69 ? 26.792 -1.355 -31.916 1.00 97.38 69 GLY A C 1
ATOM 548 O O . GLY A 1 69 ? 26.244 -0.654 -31.066 1.00 97.38 69 GLY A O 1
ATOM 549 N N . ILE A 1 70 ? 26.131 -1.833 -32.976 1.00 97.62 70 ILE A N 1
ATOM 550 C CA . ILE A 1 70 ? 24.718 -1.527 -33.252 1.00 97.62 70 ILE A CA 1
ATOM 551 C C . ILE A 1 70 ? 23.813 -2.084 -32.145 1.00 97.62 70 ILE A C 1
ATOM 553 O O . ILE A 1 70 ? 22.985 -1.350 -31.604 1.00 97.62 70 ILE A O 1
ATOM 557 N N . ILE A 1 71 ? 23.985 -3.357 -31.763 1.00 96.81 71 ILE A N 1
ATOM 558 C CA . ILE A 1 71 ? 23.191 -3.978 -30.689 1.00 96.81 71 ILE A CA 1
ATOM 559 C C . ILE A 1 71 ? 23.416 -3.245 -29.362 1.00 96.81 71 ILE A C 1
ATOM 561 O O . ILE A 1 71 ? 22.456 -3.021 -28.631 1.00 96.81 71 ILE A O 1
ATOM 565 N N . GLY A 1 72 ? 24.649 -2.824 -29.065 1.00 97.31 72 GLY A N 1
ATOM 566 C CA . GLY A 1 72 ? 24.974 -2.061 -27.862 1.00 97.31 72 GLY A CA 1
ATOM 567 C C . GLY A 1 72 ? 24.208 -0.739 -27.770 1.00 97.31 72 GLY A C 1
ATOM 568 O O . GLY A 1 72 ? 23.609 -0.457 -26.732 1.00 97.31 72 GLY A O 1
ATOM 569 N N . ILE A 1 73 ? 24.161 0.038 -28.859 1.00 96.38 73 ILE A N 1
ATOM 570 C CA . ILE A 1 73 ? 23.425 1.314 -28.914 1.00 96.38 73 ILE A CA 1
ATOM 571 C C . ILE A 1 73 ? 21.918 1.080 -28.753 1.00 96.38 73 ILE A C 1
ATOM 573 O O . ILE A 1 73 ? 21.272 1.719 -27.921 1.00 96.38 73 ILE A O 1
ATOM 577 N N . VAL A 1 74 ? 21.353 0.131 -29.508 1.00 96.38 74 VAL A N 1
ATOM 578 C CA . VAL A 1 74 ? 19.914 -0.168 -29.449 1.00 96.38 74 VAL A CA 1
ATOM 579 C C . VAL A 1 74 ? 19.517 -0.681 -28.065 1.00 96.38 74 VAL A C 1
ATOM 581 O O . VAL A 1 74 ? 18.511 -0.239 -27.505 1.00 96.38 74 VAL A O 1
ATOM 584 N N . ALA A 1 75 ? 20.310 -1.576 -27.472 1.00 95.12 75 ALA A N 1
ATOM 585 C CA . ALA A 1 75 ? 20.072 -2.078 -26.125 1.00 95.12 75 ALA A CA 1
ATOM 586 C C . ALA A 1 75 ? 20.158 -0.949 -25.086 1.00 95.12 75 ALA A C 1
ATOM 588 O O . ALA A 1 75 ? 19.311 -0.877 -24.199 1.00 95.12 75 ALA A O 1
ATOM 589 N N . ALA A 1 76 ? 21.113 -0.022 -25.214 1.00 94.94 76 ALA A N 1
ATOM 590 C CA . ALA A 1 76 ? 21.230 1.122 -24.310 1.00 94.94 76 ALA A CA 1
ATOM 591 C C . ALA A 1 76 ? 19.991 2.038 -24.334 1.00 94.94 76 ALA A C 1
ATOM 593 O O . ALA A 1 76 ? 19.596 2.547 -23.287 1.00 94.94 76 ALA A O 1
ATOM 594 N N . MET A 1 77 ? 19.341 2.205 -25.493 1.00 93.19 77 MET A N 1
ATOM 595 C CA . MET A 1 77 ? 18.115 3.007 -25.619 1.00 93.19 77 MET A CA 1
ATOM 596 C C . MET A 1 77 ? 16.846 2.265 -25.172 1.00 93.19 77 MET A C 1
ATOM 598 O O . MET A 1 77 ? 15.888 2.895 -24.731 1.00 93.19 77 MET A O 1
ATOM 602 N N . THR A 1 78 ? 16.813 0.935 -25.290 1.00 94.56 78 THR A N 1
ATOM 603 C CA . THR A 1 78 ? 15.590 0.138 -25.074 1.00 94.56 78 THR A CA 1
ATOM 604 C C . THR A 1 78 ? 15.520 -0.535 -23.705 1.00 94.56 78 THR A C 1
ATOM 606 O O . THR A 1 78 ? 14.428 -0.661 -23.146 1.00 94.56 78 THR A O 1
ATOM 609 N N . MET A 1 79 ? 16.658 -0.942 -23.128 1.00 92.19 79 MET A N 1
ATOM 610 C CA . MET A 1 79 ? 16.696 -1.618 -21.827 1.00 92.19 79 MET A CA 1
ATOM 611 C C . MET A 1 79 ? 16.091 -0.774 -20.695 1.00 92.19 79 MET A C 1
ATOM 613 O O . MET A 1 79 ? 15.291 -1.337 -19.945 1.00 92.19 79 MET A O 1
ATOM 617 N N . PRO A 1 80 ? 16.381 0.538 -20.554 1.0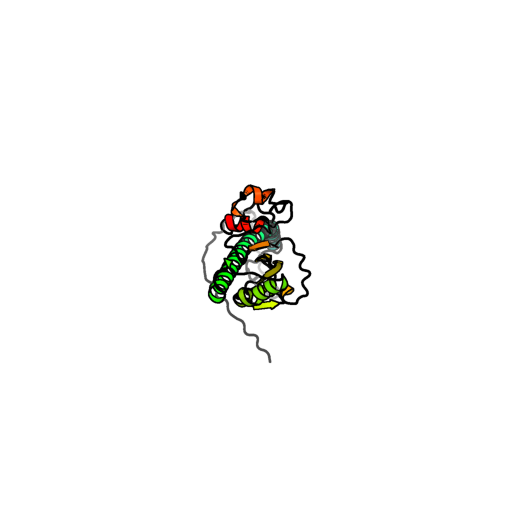0 88.75 80 PRO A N 1
ATOM 618 C CA . PRO A 1 80 ? 15.803 1.336 -19.473 1.00 88.75 80 PRO A CA 1
ATOM 619 C C . PRO A 1 80 ? 14.270 1.367 -19.520 1.00 88.75 80 PRO A C 1
ATOM 621 O O . PRO A 1 80 ? 13.630 1.021 -18.529 1.00 88.75 80 PRO A O 1
ATOM 624 N N . SER A 1 81 ? 13.684 1.669 -20.682 1.00 90.12 81 SER A N 1
ATOM 625 C CA . SER A 1 81 ? 12.228 1.756 -20.867 1.00 90.12 81 SER A CA 1
ATOM 626 C C . SER A 1 81 ? 11.525 0.412 -20.648 1.00 90.12 81 SER A C 1
ATOM 628 O O . SER A 1 81 ? 10.442 0.349 -20.063 1.00 90.12 81 SER A O 1
ATOM 630 N N . LEU A 1 82 ? 12.144 -0.693 -21.083 1.00 91.44 82 LEU A N 1
ATOM 631 C CA . LEU A 1 82 ? 11.597 -2.034 -20.874 1.00 91.44 82 LEU A CA 1
ATOM 632 C C . LEU A 1 82 ? 11.617 -2.429 -19.390 1.00 91.44 82 LEU A C 1
ATOM 634 O O . LEU A 1 82 ? 10.626 -2.957 -18.878 1.00 91.44 82 LEU A O 1
ATOM 638 N N . ILE A 1 83 ? 12.729 -2.156 -18.699 1.00 88.44 83 ILE A N 1
ATOM 639 C CA . ILE A 1 83 ? 12.872 -2.399 -17.258 1.00 88.44 83 ILE A CA 1
ATOM 640 C C . ILE A 1 83 ? 11.843 -1.569 -16.488 1.00 88.44 83 ILE A C 1
ATOM 642 O O . ILE A 1 83 ? 11.176 -2.100 -15.604 1.00 88.44 83 ILE A O 1
ATOM 646 N N . GLU A 1 84 ? 11.672 -0.299 -16.849 1.00 87.38 84 GLU A N 1
ATOM 647 C CA . GLU A 1 84 ? 10.710 0.609 -16.230 1.00 87.38 84 GLU A CA 1
ATOM 648 C C . GLU A 1 84 ? 9.278 0.068 -16.312 1.00 87.38 84 GLU A C 1
ATOM 650 O O . GLU A 1 84 ? 8.615 -0.127 -15.291 1.00 87.38 84 GLU A O 1
ATOM 655 N N . LYS A 1 85 ? 8.822 -0.263 -17.526 1.00 90.81 85 LYS A N 1
ATOM 656 C CA . LYS A 1 85 ? 7.482 -0.812 -17.766 1.00 90.81 85 LYS A CA 1
ATOM 657 C C . LYS A 1 85 ? 7.262 -2.126 -17.017 1.00 90.81 85 LYS A C 1
ATOM 659 O O . LYS A 1 85 ? 6.191 -2.355 -16.453 1.00 90.81 85 LYS A O 1
ATOM 664 N N . HIS A 1 86 ? 8.278 -2.988 -16.984 1.00 91.56 86 HIS A N 1
ATOM 665 C CA . HIS A 1 86 ? 8.219 -4.232 -16.226 1.00 91.56 86 HIS A CA 1
ATOM 666 C C . HIS A 1 86 ? 8.087 -3.970 -14.718 1.00 91.56 86 HIS A C 1
ATOM 668 O O . HIS A 1 86 ? 7.228 -4.559 -14.064 1.00 91.56 86 HIS A O 1
ATOM 674 N N . GLN A 1 87 ? 8.883 -3.057 -14.162 1.00 88.62 87 GLN A N 1
ATOM 675 C CA . GLN A 1 87 ? 8.833 -2.719 -12.740 1.00 88.62 87 GLN A CA 1
ATOM 676 C C . GLN A 1 87 ? 7.517 -2.041 -12.336 1.00 88.62 87 GLN A C 1
ATOM 678 O O . GLN A 1 87 ? 7.016 -2.336 -11.248 1.00 88.62 87 GLN A O 1
ATOM 683 N N . LYS A 1 88 ? 6.933 -1.193 -13.196 1.00 90.31 88 LYS A N 1
ATOM 684 C CA . LYS A 1 88 ? 5.591 -0.616 -13.006 1.00 90.31 88 LYS A CA 1
ATOM 685 C C . LYS A 1 88 ? 4.551 -1.726 -12.844 1.00 90.31 88 LYS A C 1
ATOM 687 O O . LYS A 1 88 ? 3.828 -1.765 -11.849 1.00 90.31 88 LYS A O 1
ATOM 692 N N . ARG A 1 89 ? 4.555 -2.698 -13.763 1.00 92.25 89 ARG A N 1
ATOM 693 C CA . ARG A 1 89 ? 3.659 -3.863 -13.712 1.00 92.25 89 ARG A CA 1
ATOM 694 C C . ARG A 1 89 ? 3.857 -4.698 -12.445 1.00 92.25 89 ARG A C 1
ATOM 696 O O . ARG A 1 89 ? 2.894 -4.972 -11.736 1.00 92.25 89 ARG A O 1
ATOM 703 N N . VAL A 1 90 ? 5.101 -5.060 -12.132 1.00 91.69 90 VAL A N 1
ATOM 704 C CA . VAL A 1 90 ? 5.418 -5.870 -10.944 1.00 91.69 90 VAL A CA 1
ATOM 705 C C . VAL A 1 90 ? 5.030 -5.145 -9.655 1.00 91.69 90 VAL A C 1
ATOM 707 O O . VAL A 1 90 ? 4.505 -5.768 -8.736 1.00 91.69 90 VAL A O 1
ATOM 710 N N . THR A 1 91 ? 5.246 -3.830 -9.581 1.00 91.19 91 THR A N 1
ATOM 711 C CA . THR A 1 91 ? 4.822 -3.019 -8.431 1.00 91.19 91 THR A CA 1
ATOM 712 C C . THR A 1 91 ? 3.322 -3.101 -8.230 1.00 91.19 91 THR A C 1
ATOM 714 O O . THR A 1 91 ? 2.881 -3.370 -7.117 1.00 91.19 91 THR A O 1
ATOM 717 N N . ALA A 1 92 ? 2.545 -2.902 -9.293 1.00 93.56 92 ALA A N 1
ATOM 718 C CA . ALA A 1 92 ? 1.095 -2.875 -9.200 1.00 93.56 92 ALA A CA 1
ATOM 719 C C . ALA A 1 92 ? 0.511 -4.248 -8.813 1.00 93.56 92 ALA A C 1
ATOM 721 O O . ALA A 1 92 ? -0.348 -4.334 -7.934 1.00 93.56 92 ALA A O 1
ATOM 722 N N . GLU A 1 93 ? 1.051 -5.335 -9.377 1.00 94.62 93 GLU A N 1
ATOM 723 C CA . GLU A 1 93 ? 0.676 -6.710 -9.023 1.00 94.62 93 GLU A CA 1
ATOM 724 C C . GLU A 1 93 ? 1.005 -7.036 -7.553 1.00 94.62 93 GLU A C 1
ATOM 726 O O . GLU A 1 93 ? 0.159 -7.560 -6.822 1.00 94.62 93 GLU A O 1
ATOM 731 N N . ARG A 1 94 ? 2.209 -6.681 -7.082 1.00 92.94 94 ARG A N 1
ATOM 732 C CA . ARG A 1 94 ? 2.613 -6.876 -5.677 1.00 92.94 94 ARG A CA 1
ATOM 733 C C . ARG A 1 94 ? 1.782 -6.026 -4.720 1.00 92.94 94 ARG A C 1
ATOM 735 O O . ARG A 1 94 ? 1.409 -6.504 -3.651 1.00 92.94 94 ARG A O 1
ATOM 742 N N . LEU A 1 95 ? 1.448 -4.797 -5.111 1.00 93.44 95 LEU A N 1
ATOM 743 C CA . LEU A 1 95 ? 0.601 -3.901 -4.327 1.00 93.44 95 LEU A CA 1
ATOM 744 C C . LEU A 1 95 ? -0.802 -4.479 -4.138 1.00 93.44 95 LEU A C 1
ATOM 746 O O . LEU A 1 95 ? -1.291 -4.551 -3.013 1.00 93.44 95 LEU A O 1
ATOM 750 N N . LYS A 1 96 ? -1.410 -4.955 -5.231 1.00 95.69 96 LYS A N 1
ATOM 751 C CA . LYS A 1 96 ? -2.714 -5.626 -5.220 1.00 95.69 96 LYS A CA 1
ATOM 752 C C . LYS A 1 96 ? -2.701 -6.851 -4.311 1.00 95.69 96 LYS A C 1
ATOM 754 O O . LYS A 1 96 ? -3.621 -7.059 -3.520 1.00 95.69 96 LYS A O 1
ATOM 759 N N . LYS A 1 97 ? -1.649 -7.666 -4.405 1.00 95.06 97 LYS A N 1
ATOM 760 C CA . LYS A 1 97 ? -1.482 -8.857 -3.567 1.00 95.06 97 LYS A CA 1
ATOM 761 C C . LYS A 1 97 ? -1.352 -8.504 -2.086 1.00 95.06 97 LYS A C 1
ATOM 763 O O . LYS A 1 97 ? -1.999 -9.133 -1.255 1.00 95.06 97 LYS A O 1
ATOM 768 N N . MET A 1 98 ? -0.547 -7.499 -1.749 1.00 93.38 98 MET A N 1
ATOM 769 C CA . MET A 1 98 ? -0.409 -7.033 -0.369 1.00 93.38 98 MET A CA 1
ATOM 770 C C . MET A 1 98 ? -1.747 -6.527 0.172 1.00 93.38 98 MET A C 1
ATOM 772 O O . MET A 1 98 ? -2.168 -6.981 1.230 1.00 93.38 98 MET A O 1
ATOM 776 N N . TYR A 1 99 ? -2.445 -5.676 -0.586 1.00 94.12 99 TYR A N 1
ATOM 777 C CA . TYR A 1 99 ? -3.754 -5.143 -0.209 1.00 94.12 99 TYR A CA 1
ATOM 778 C C . TYR A 1 99 ? -4.773 -6.248 0.079 1.00 94.12 99 TYR A C 1
ATOM 780 O O . TYR A 1 99 ? -5.400 -6.266 1.133 1.00 94.12 99 TYR A O 1
ATOM 788 N N . THR A 1 100 ? -4.908 -7.195 -0.850 1.00 94.81 100 THR A N 1
ATOM 789 C CA . THR A 1 100 ? -5.844 -8.319 -0.713 1.00 94.81 100 THR A CA 1
ATOM 790 C C . THR A 1 100 ? -5.485 -9.219 0.466 1.00 94.81 100 THR A C 1
ATOM 792 O O . THR A 1 100 ? -6.370 -9.600 1.225 1.00 94.81 100 THR A O 1
ATOM 795 N N . THR A 1 101 ? -4.197 -9.499 0.678 1.00 95.31 101 THR A N 1
ATOM 796 C CA . THR A 1 101 ? -3.725 -10.286 1.831 1.00 95.31 101 THR A CA 1
ATOM 797 C C . THR A 1 101 ? -4.006 -9.564 3.149 1.00 95.31 101 THR A C 1
ATOM 799 O O . THR A 1 101 ? -4.467 -10.188 4.097 1.00 95.31 101 THR A O 1
ATOM 802 N N . LEU A 1 102 ? -3.760 -8.253 3.206 1.00 94.31 102 LEU A N 1
ATOM 803 C CA . LEU A 1 102 ? -4.007 -7.440 4.394 1.00 94.31 102 LEU A CA 1
ATOM 804 C C . LEU A 1 102 ? -5.500 -7.361 4.719 1.00 94.31 102 LEU A C 1
ATOM 806 O O . LEU A 1 102 ? -5.873 -7.553 5.869 1.00 94.31 102 LEU A O 1
ATOM 810 N N . ARG A 1 103 ? -6.356 -7.111 3.720 1.00 93.31 103 ARG A N 1
ATOM 811 C CA . ARG A 1 103 ? -7.811 -7.093 3.916 1.00 93.31 103 ARG A CA 1
ATOM 812 C C . ARG A 1 103 ? -8.331 -8.444 4.382 1.00 93.31 103 ARG A C 1
ATOM 814 O O . ARG A 1 103 ? -8.998 -8.490 5.400 1.00 93.31 103 ARG A O 1
ATOM 821 N N . THR A 1 104 ? -7.883 -9.527 3.751 1.00 95.38 104 THR A N 1
ATOM 822 C CA . THR A 1 104 ? -8.213 -10.887 4.202 1.00 95.38 104 THR A CA 1
ATOM 823 C C . THR A 1 104 ? -7.785 -11.118 5.656 1.00 95.38 104 THR A C 1
ATOM 825 O O . THR A 1 104 ? -8.539 -11.689 6.430 1.00 95.38 104 THR A O 1
ATOM 828 N N . ALA A 1 105 ? -6.597 -10.659 6.063 1.00 95.19 105 ALA A N 1
ATOM 829 C CA . ALA A 1 105 ? -6.136 -10.795 7.445 1.00 95.19 105 ALA A CA 1
ATOM 830 C C . ALA A 1 105 ? -6.979 -9.976 8.441 1.00 95.19 105 ALA A C 1
ATOM 832 O O . ALA A 1 105 ? -7.234 -10.449 9.545 1.00 95.19 105 ALA A O 1
ATOM 833 N N . ILE A 1 106 ? -7.429 -8.779 8.051 1.00 94.50 106 ILE A N 1
ATOM 834 C CA . ILE A 1 106 ? -8.354 -7.961 8.851 1.00 94.50 106 ILE A CA 1
ATOM 835 C C . ILE A 1 106 ? -9.710 -8.663 8.981 1.00 94.50 106 ILE A C 1
ATOM 837 O O . ILE A 1 106 ? -10.220 -8.761 10.091 1.00 94.50 106 ILE A O 1
ATOM 841 N N . ASP A 1 107 ? -10.251 -9.199 7.887 1.00 94.44 107 ASP A N 1
ATOM 842 C CA . ASP A 1 107 ? -11.534 -9.910 7.889 1.00 94.44 107 ASP A CA 1
ATOM 843 C C . ASP A 1 107 ? -11.462 -11.168 8.775 1.00 94.44 107 ASP A C 1
ATOM 845 O O . ASP A 1 107 ? -12.369 -11.449 9.550 1.00 94.44 107 ASP A O 1
ATOM 849 N N . LEU A 1 108 ? -10.345 -11.904 8.734 1.00 95.50 108 LEU A N 1
ATOM 850 C CA . LEU A 1 108 ? -10.111 -13.033 9.639 1.00 95.50 108 LEU A CA 1
ATOM 851 C C . LEU A 1 108 ? -10.002 -12.589 11.106 1.00 95.50 108 LEU A C 1
ATOM 853 O O . LEU A 1 108 ? -10.504 -13.274 11.990 1.00 95.50 108 LEU A O 1
ATOM 857 N N . ALA A 1 109 ? -9.368 -11.447 11.381 1.00 95.00 109 ALA A N 1
ATOM 858 C CA . ALA A 1 109 ? -9.314 -10.897 12.733 1.00 95.00 109 ALA A CA 1
ATOM 859 C C . ALA A 1 109 ? -10.702 -10.470 13.246 1.00 95.00 109 ALA A C 1
ATOM 861 O O . ALA A 1 109 ? -10.952 -10.574 14.444 1.00 95.00 109 ALA A O 1
ATOM 862 N N . GLU A 1 110 ? -11.600 -10.021 12.366 1.00 94.62 110 GLU A N 1
ATOM 863 C CA . GLU A 1 110 ? -13.000 -9.700 12.687 1.00 94.62 110 GLU A CA 1
ATOM 864 C C .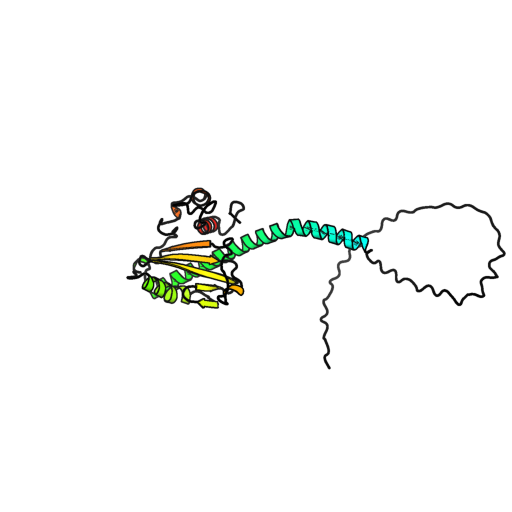 GLU A 1 110 ? -13.820 -10.943 13.042 1.00 94.62 110 GLU A C 1
ATOM 866 O O . GLU A 1 110 ? -14.630 -10.901 13.967 1.00 94.62 110 GLU A O 1
ATOM 871 N N . LEU A 1 111 ? -13.559 -12.078 12.390 1.00 94.69 111 LEU A N 1
ATOM 872 C CA . LEU A 1 111 ? -14.186 -13.348 12.766 1.00 94.69 111 LEU A CA 1
ATOM 873 C C . LEU A 1 111 ? -13.787 -13.799 14.179 1.00 94.69 111 LEU A C 1
ATOM 875 O O . LEU A 1 111 ? -14.632 -14.312 14.911 1.00 94.69 111 LEU A O 1
ATOM 879 N N . ASP A 1 112 ? -12.529 -13.579 14.568 1.00 94.81 112 ASP A N 1
ATOM 880 C CA . ASP A 1 112 ? -12.002 -14.017 15.866 1.00 94.81 112 ASP A CA 1
ATOM 881 C C . ASP A 1 112 ? -12.341 -13.045 17.012 1.00 94.81 112 ASP A C 1
ATOM 883 O O . ASP A 1 112 ? -12.607 -13.472 18.135 1.00 94.81 112 ASP A O 1
ATOM 887 N N . ASN A 1 113 ? -12.333 -11.734 16.743 1.00 93.50 113 ASN A N 1
ATOM 888 C CA . ASN A 1 113 ? -12.457 -10.681 17.762 1.00 93.50 113 ASN A CA 1
ATOM 889 C C . ASN A 1 113 ? -13.829 -9.983 17.762 1.00 93.50 113 ASN A C 1
ATOM 891 O O . ASN A 1 113 ? -14.061 -9.058 18.543 1.00 93.50 113 ASN A O 1
ATOM 895 N N . GLY A 1 114 ? -14.741 -10.413 16.890 1.00 93.19 114 GLY A N 1
ATOM 896 C CA . GLY A 1 114 ? -16.041 -9.786 16.694 1.00 93.19 114 GLY A CA 1
ATOM 897 C C . GLY A 1 114 ? -15.983 -8.521 15.828 1.00 93.19 114 GLY A C 1
ATOM 898 O O . GLY A 1 114 ? -14.910 -8.140 15.348 1.00 93.19 114 GLY A O 1
ATOM 899 N N . PRO A 1 115 ? -17.146 -7.858 15.641 1.00 93.50 115 PRO A N 1
ATOM 900 C CA . PRO A 1 115 ? -17.307 -6.755 14.700 1.00 93.50 115 PRO A CA 1
ATOM 901 C C . PRO A 1 115 ? -16.285 -5.653 14.924 1.00 93.50 115 PRO A C 1
ATOM 903 O O . PRO A 1 115 ? -16.076 -5.197 16.056 1.00 93.50 115 PRO A O 1
ATOM 906 N N . ARG A 1 116 ? -15.672 -5.201 13.835 1.00 91.62 116 ARG A N 1
ATOM 907 C CA . ARG A 1 116 ? -14.563 -4.247 13.898 1.00 91.62 116 ARG A CA 1
ATOM 908 C C . ARG A 1 116 ? -14.937 -2.898 14.504 1.00 91.62 116 ARG A C 1
ATOM 910 O O . ARG A 1 116 ? -14.078 -2.229 15.070 1.00 91.62 116 ARG A O 1
ATOM 917 N N . GLU A 1 117 ? -16.202 -2.495 14.431 1.00 91.56 117 GLU A N 1
ATOM 918 C CA . GLU A 1 117 ? -16.707 -1.255 15.032 1.00 91.56 117 GLU A CA 1
ATOM 919 C C . GLU A 1 117 ? -16.521 -1.229 16.555 1.00 91.56 117 GLU A C 1
ATOM 921 O O . GLU A 1 117 ? -16.418 -0.154 17.146 1.00 91.56 117 GLU A O 1
ATOM 926 N N . ASN A 1 118 ? -16.432 -2.406 17.183 1.00 92.25 118 ASN A N 1
ATOM 927 C CA . ASN A 1 118 ? -16.227 -2.553 18.621 1.00 92.25 118 ASN A CA 1
ATOM 928 C C . ASN A 1 118 ? -14.744 -2.562 19.017 1.00 92.25 118 ASN A C 1
ATOM 930 O O . ASN A 1 118 ? -14.429 -2.622 20.205 1.00 92.25 118 ASN A O 1
ATOM 934 N N . TRP A 1 119 ? -13.819 -2.520 18.054 1.00 93.44 119 TRP A N 1
ATOM 935 C CA . TRP A 1 119 ? -12.393 -2.495 18.354 1.00 93.44 119 TRP A CA 1
ATOM 936 C C . TRP A 1 119 ? -11.991 -1.124 18.897 1.00 93.44 119 TRP A C 1
ATOM 938 O O . TRP A 1 119 ? -11.924 -0.124 18.174 1.00 93.44 119 TRP A O 1
ATOM 948 N N . THR A 1 120 ? -11.684 -1.094 20.188 1.00 93.12 120 THR A N 1
ATOM 949 C CA . THR A 1 120 ? -11.194 0.087 20.897 1.00 93.12 120 THR A CA 1
ATOM 950 C C . THR A 1 120 ? -9.844 -0.214 21.518 1.00 93.12 120 THR A C 1
ATOM 952 O O . THR A 1 120 ? -9.682 -1.260 22.138 1.00 93.12 120 THR A O 1
ATOM 955 N N . PHE A 1 121 ? -8.901 0.718 21.406 1.00 94.31 121 PHE A N 1
ATOM 956 C CA . PHE A 1 121 ? -7.585 0.589 22.023 1.00 94.31 121 PHE A CA 1
ATOM 957 C C . PHE A 1 121 ? -7.387 1.743 23.006 1.00 94.31 121 PHE A C 1
ATOM 959 O O . PHE A 1 121 ? -7.592 2.906 22.655 1.00 94.31 121 PHE A O 1
ATOM 966 N N . ALA A 1 122 ? -6.971 1.449 24.236 1.00 94.25 122 ALA A N 1
ATOM 967 C CA . ALA A 1 122 ? -6.674 2.465 25.240 1.00 94.25 122 ALA A CA 1
ATOM 968 C C . ALA A 1 122 ? -5.369 3.210 24.923 1.00 94.25 122 ALA A C 1
ATOM 970 O O . ALA A 1 122 ? -5.230 4.392 25.235 1.00 94.25 122 ALA A O 1
ATOM 971 N N . THR A 1 123 ? -4.404 2.536 24.284 1.00 96.44 123 THR A N 1
ATOM 972 C CA . THR A 1 123 ? -3.088 3.109 23.956 1.00 96.44 123 THR A CA 1
ATOM 973 C C . THR A 1 123 ? -2.619 2.754 22.543 1.00 96.44 123 THR A C 1
ATOM 975 O O . THR A 1 123 ? -3.018 1.739 21.973 1.00 96.44 123 THR A O 1
ATOM 978 N N . ASP A 1 124 ? -1.712 3.564 21.983 1.00 94.69 124 ASP A N 1
ATOM 979 C CA . ASP A 1 124 ? -1.048 3.274 20.698 1.00 94.69 124 ASP A CA 1
ATOM 980 C C . ASP A 1 124 ? -0.280 1.932 20.747 1.00 94.69 124 ASP A C 1
ATOM 982 O O . ASP A 1 124 ? -0.182 1.218 19.746 1.00 94.69 124 ASP A O 1
ATOM 986 N N . GLN A 1 125 ? 0.237 1.549 21.922 1.00 94.50 125 GLN A N 1
ATOM 987 C CA . GLN A 1 125 ? 0.931 0.274 22.118 1.00 94.50 125 GLN A CA 1
ATOM 988 C C . GLN A 1 125 ? -0.028 -0.918 22.054 1.00 94.50 125 GLN A C 1
ATOM 990 O O . GLN A 1 125 ? 0.307 -1.939 21.460 1.00 94.50 125 GLN A O 1
ATOM 995 N N . GLU A 1 126 ? -1.218 -0.792 22.635 1.00 94.75 126 GLU A N 1
ATOM 996 C CA . GLU A 1 126 ? -2.250 -1.827 22.560 1.00 94.75 126 GLU A CA 1
ATOM 997 C C . GLU A 1 126 ? -2.704 -2.046 21.116 1.00 94.75 126 GLU A C 1
ATOM 999 O O . GLU A 1 126 ? -2.718 -3.183 20.648 1.00 94.75 126 GLU A O 1
ATOM 1004 N N . ALA A 1 127 ? -2.943 -0.961 20.372 1.00 94.56 127 ALA A N 1
ATOM 1005 C CA . ALA A 1 127 ? -3.240 -1.042 18.944 1.00 94.56 127 ALA A CA 1
ATOM 1006 C C . ALA A 1 127 ? -2.096 -1.725 18.171 1.00 94.56 127 ALA A C 1
ATOM 1008 O O . ALA A 1 127 ? -2.336 -2.581 17.319 1.00 94.56 127 ALA A O 1
ATOM 1009 N N . THR A 1 128 ? -0.838 -1.385 18.488 1.00 94.25 128 THR A N 1
ATOM 1010 C CA . THR A 1 128 ? 0.347 -2.018 17.881 1.00 94.25 128 THR A CA 1
ATOM 1011 C C . THR A 1 128 ? 0.379 -3.519 18.155 1.00 94.25 128 THR A C 1
ATOM 1013 O O . THR A 1 128 ? 0.609 -4.304 17.236 1.00 94.25 128 THR A O 1
ATOM 1016 N N . ASN A 1 129 ? 0.131 -3.926 19.400 1.00 94.06 129 ASN A N 1
ATOM 1017 C CA . ASN A 1 129 ? 0.124 -5.330 19.795 1.00 94.06 129 ASN A CA 1
ATOM 1018 C C . ASN A 1 129 ? -0.986 -6.095 19.074 1.00 94.06 129 ASN A C 1
ATOM 1020 O O . ASN A 1 129 ? -0.704 -7.154 18.526 1.00 94.06 129 ASN A O 1
ATOM 1024 N N . PHE A 1 130 ? -2.189 -5.520 18.993 1.00 94.38 130 PHE A N 1
ATOM 1025 C CA . PHE A 1 130 ? -3.306 -6.089 18.241 1.00 94.38 130 PHE A CA 1
ATOM 1026 C C . PHE A 1 130 ? -2.959 -6.270 16.760 1.00 94.38 130 PHE A C 1
ATOM 1028 O O . PHE A 1 130 ? -3.155 -7.339 16.195 1.00 94.38 130 PHE A O 1
ATOM 1035 N N . TYR A 1 131 ? -2.364 -5.262 16.117 1.00 94.00 131 TYR A N 1
ATOM 1036 C CA . TYR A 1 131 ? -1.917 -5.390 14.728 1.00 94.00 131 TYR A CA 1
ATOM 1037 C C . TYR A 1 131 ? -0.898 -6.526 14.547 1.00 94.00 131 TYR A C 1
ATOM 1039 O O . TYR A 1 131 ? -0.968 -7.268 13.566 1.00 94.00 131 TYR A O 1
ATOM 1047 N N . ILE A 1 132 ? 0.032 -6.699 15.489 1.00 93.25 132 ILE A N 1
ATOM 1048 C CA . ILE A 1 132 ? 1.033 -7.769 15.424 1.00 93.25 132 ILE A CA 1
ATOM 1049 C C . ILE A 1 132 ? 0.393 -9.148 15.652 1.00 93.25 132 ILE A C 1
ATOM 1051 O O . ILE A 1 132 ? 0.663 -10.074 14.884 1.00 93.25 132 ILE A O 1
ATOM 1055 N N . SER A 1 133 ? -0.432 -9.294 16.692 1.00 93.25 133 SER A N 1
ATOM 1056 C CA . SER A 1 133 ? -0.987 -10.585 17.111 1.00 93.25 133 SER A CA 1
ATOM 1057 C C . SER A 1 133 ? -2.158 -11.036 16.254 1.00 93.25 133 SER A C 1
ATOM 1059 O O . SER A 1 133 ? -2.253 -12.224 15.966 1.00 93.25 133 SER A O 1
ATOM 1061 N N . GLU A 1 134 ? -3.013 -10.116 15.810 1.00 94.31 134 GLU A N 1
ATOM 1062 C CA . GLU A 1 134 ? -4.269 -10.457 15.143 1.00 94.31 134 GLU A CA 1
ATOM 1063 C C . GLU A 1 134 ? -4.213 -10.325 13.631 1.00 94.31 134 GLU A C 1
ATOM 1065 O O . GLU A 1 134 ? -4.906 -11.070 12.947 1.00 94.31 134 GLU A O 1
ATOM 1070 N N . ILE A 1 135 ? -3.402 -9.407 13.101 1.00 94.25 135 ILE A N 1
ATOM 1071 C CA . ILE A 1 135 ? -3.378 -9.115 11.662 1.00 94.25 135 ILE A CA 1
ATOM 1072 C C . ILE A 1 135 ? -2.101 -9.668 11.034 1.00 94.25 135 ILE A C 1
ATOM 1074 O O . ILE A 1 135 ? -2.167 -10.503 10.134 1.00 94.25 135 ILE A O 1
ATOM 1078 N N . LEU A 1 136 ? -0.923 -9.254 11.513 1.00 93.19 136 LEU A N 1
ATOM 1079 C CA . LEU A 1 136 ? 0.353 -9.700 10.944 1.00 93.19 136 LEU A CA 1
ATOM 1080 C C . LEU A 1 136 ? 0.580 -11.205 11.085 1.00 93.19 136 LEU A C 1
ATOM 1082 O O . LEU A 1 136 ? 1.149 -11.804 10.176 1.00 93.19 136 LEU A O 1
ATOM 1086 N N . SER A 1 137 ? 0.134 -11.815 12.184 1.00 92.12 137 SER A N 1
ATOM 1087 C CA . SER A 1 137 ? 0.229 -13.268 12.387 1.00 92.12 137 SER A CA 1
ATOM 1088 C C . SER A 1 137 ? -0.560 -14.068 11.343 1.00 92.12 137 SER A C 1
ATOM 1090 O O . SER A 1 137 ? -0.156 -15.171 10.979 1.00 92.12 137 SER A O 1
ATOM 1092 N N . LYS A 1 138 ? -1.658 -13.493 10.832 1.00 93.25 138 LYS A N 1
ATOM 1093 C CA . LYS A 1 138 ? -2.536 -14.080 9.813 1.00 93.25 138 LYS A CA 1
ATOM 1094 C C . LYS A 1 138 ? -2.055 -13.794 8.387 1.00 93.25 138 LYS A C 1
ATOM 1096 O O . LYS A 1 138 ? -2.571 -14.360 7.424 1.00 93.25 138 LYS A O 1
ATOM 1101 N N . MET A 1 139 ? -1.055 -12.928 8.222 1.00 92.06 139 MET A N 1
ATOM 1102 C CA . MET A 1 139 ? -0.405 -12.700 6.936 1.00 92.06 139 MET A CA 1
ATOM 1103 C C . MET A 1 139 ? 0.672 -13.762 6.673 1.00 92.06 139 MET A C 1
ATOM 1105 O O . MET A 1 139 ? 1.421 -14.155 7.561 1.00 92.06 139 MET A O 1
ATOM 1109 N N . ASN A 1 140 ? 0.821 -14.175 5.410 1.00 87.50 140 ASN A N 1
ATOM 1110 C CA . ASN A 1 140 ? 1.840 -15.138 4.964 1.00 87.50 140 ASN A CA 1
ATOM 1111 C C . ASN A 1 140 ? 3.256 -14.518 4.902 1.00 87.50 140 ASN A C 1
ATOM 1113 O O . ASN A 1 140 ? 3.879 -14.433 3.836 1.00 87.50 140 ASN A O 1
ATOM 1117 N N . CYS A 1 141 ? 3.754 -14.040 6.041 1.00 88.62 141 CYS A N 1
ATOM 1118 C CA . CYS A 1 141 ? 5.072 -13.436 6.193 1.00 88.62 141 CYS A CA 1
ATOM 1119 C C . CYS A 1 141 ? 6.159 -14.513 6.300 1.00 88.62 141 CYS A C 1
ATOM 1121 O O . CYS A 1 141 ? 6.077 -15.421 7.118 1.00 88.62 141 CYS A O 1
ATOM 1123 N N . VAL A 1 142 ? 7.234 -14.376 5.522 1.00 87.88 142 VAL A N 1
ATOM 1124 C CA . VAL A 1 142 ? 8.435 -15.225 5.630 1.00 87.88 142 VAL A CA 1
ATOM 1125 C C . VAL A 1 142 ? 9.220 -14.898 6.897 1.00 87.88 142 VAL A C 1
ATOM 1127 O O . VAL A 1 142 ? 9.810 -15.772 7.526 1.00 87.88 142 VAL A O 1
ATOM 1130 N N . LYS A 1 143 ? 9.262 -13.615 7.260 1.00 84.56 143 LYS A N 1
ATOM 1131 C CA . LYS A 1 143 ? 9.933 -13.132 8.463 1.00 84.56 143 LYS A CA 1
ATOM 1132 C C . LYS A 1 143 ? 9.172 -11.941 9.015 1.00 84.56 143 LYS A C 1
ATOM 1134 O O . LYS A 1 143 ? 8.827 -11.033 8.259 1.00 84.56 143 LYS A O 1
ATOM 1139 N N . ILE A 1 144 ? 8.976 -11.936 10.327 1.00 85.56 144 ILE A N 1
ATOM 1140 C CA . ILE A 1 144 ? 8.430 -10.802 11.067 1.00 85.56 144 ILE A CA 1
ATOM 1141 C C . ILE A 1 144 ? 9.557 -10.222 11.922 1.00 85.56 144 ILE A C 1
ATOM 1143 O O . ILE A 1 144 ? 10.292 -10.959 12.579 1.00 85.56 144 ILE A O 1
ATOM 1147 N N . ILE A 1 145 ? 9.744 -8.905 11.859 1.00 82.88 145 ILE A N 1
ATOM 1148 C CA . ILE A 1 145 ? 10.676 -8.168 12.720 1.00 82.88 145 ILE A CA 1
ATOM 1149 C C . ILE A 1 145 ? 9.899 -6.991 13.297 1.00 82.88 145 ILE A C 1
ATOM 1151 O O . ILE A 1 145 ? 9.477 -6.114 12.542 1.00 82.88 145 ILE A O 1
ATOM 1155 N N . ASN A 1 146 ? 9.717 -6.972 14.618 1.00 82.88 146 ASN A N 1
ATOM 1156 C CA . ASN A 1 146 ? 8.856 -6.019 15.322 1.00 82.88 146 ASN A CA 1
ATOM 1157 C C . ASN A 1 146 ? 7.430 -6.042 14.732 1.00 82.88 146 ASN A C 1
ATOM 1159 O O . ASN A 1 146 ? 6.725 -7.033 14.873 1.00 82.88 146 ASN A O 1
ATOM 1163 N N . SER A 1 147 ? 7.045 -4.989 14.011 1.00 86.12 147 SER A N 1
ATOM 1164 C CA . SER A 1 147 ? 5.750 -4.806 13.342 1.00 86.12 147 SER A CA 1
ATOM 1165 C C . SER A 1 147 ? 5.865 -4.751 11.814 1.00 86.12 147 SER A C 1
ATOM 1167 O O . SER A 1 147 ? 5.075 -4.106 11.120 1.00 86.12 147 SER A O 1
ATOM 1169 N N . SER A 1 148 ? 6.901 -5.389 11.271 1.00 87.12 148 SER A N 1
ATOM 1170 C CA . SER A 1 148 ? 7.171 -5.425 9.835 1.00 87.12 148 SER A CA 1
ATOM 1171 C C . SER A 1 148 ? 7.207 -6.852 9.304 1.00 87.12 148 SER A C 1
ATOM 1173 O O . SER A 1 148 ? 7.745 -7.751 9.948 1.00 87.12 148 SER A O 1
ATOM 1175 N N . CYS A 1 149 ? 6.675 -7.037 8.101 1.00 88.56 149 CYS A N 1
ATOM 1176 C CA . CYS A 1 149 ? 6.498 -8.311 7.421 1.00 88.56 149 CYS A CA 1
ATOM 1177 C C . CYS A 1 149 ? 7.298 -8.349 6.114 1.00 88.56 149 CYS A C 1
ATOM 1179 O O . CYS A 1 149 ? 7.168 -7.477 5.251 1.00 88.56 149 CYS A O 1
ATOM 1181 N N . TYR A 1 150 ? 8.111 -9.393 5.956 1.00 87.25 150 TYR A N 1
ATOM 1182 C CA . TYR A 1 150 ? 8.784 -9.728 4.703 1.00 87.25 150 TYR A CA 1
ATOM 1183 C C . TYR A 1 150 ? 7.980 -10.786 3.959 1.00 87.25 150 TYR A C 1
ATOM 1185 O O . TYR A 1 150 ? 7.721 -11.856 4.508 1.00 87.25 150 TYR A O 1
ATOM 1193 N N . LEU A 1 151 ? 7.617 -10.514 2.708 1.00 87.44 151 LEU A N 1
ATOM 1194 C CA . LEU A 1 151 ? 6.828 -11.427 1.886 1.00 87.44 151 LEU A CA 1
ATOM 1195 C C . LEU A 1 151 ? 7.720 -12.276 0.970 1.00 87.44 151 LEU A C 1
ATOM 1197 O O . LEU A 1 151 ? 8.821 -11.881 0.585 1.00 87.44 151 LEU A O 1
ATOM 1201 N N . ASN A 1 152 ? 7.220 -13.454 0.585 1.00 86.56 152 ASN A N 1
ATOM 1202 C CA . ASN A 1 152 ? 7.955 -14.407 -0.258 1.00 86.56 152 ASN A CA 1
ATOM 1203 C C . ASN A 1 152 ? 8.234 -13.882 -1.682 1.00 86.56 152 ASN A C 1
ATOM 1205 O O . ASN A 1 152 ? 9.135 -14.354 -2.365 1.00 86.56 152 ASN A O 1
ATOM 1209 N N . ASP A 1 153 ? 7.485 -12.877 -2.139 1.00 84.44 153 ASP A N 1
ATOM 1210 C CA . ASP A 1 153 ? 7.720 -12.212 -3.426 1.00 84.44 153 ASP A CA 1
ATOM 1211 C C . ASP A 1 153 ? 8.853 -11.166 -3.380 1.00 84.44 153 ASP A C 1
ATOM 1213 O O . ASP A 1 153 ? 9.152 -10.525 -4.391 1.00 84.44 153 ASP A O 1
ATOM 1217 N N . GLY A 1 154 ? 9.509 -11.004 -2.227 1.00 81.81 154 GLY A N 1
ATOM 1218 C CA . GLY A 1 154 ? 10.590 -10.043 -2.027 1.00 81.81 154 GLY A CA 1
ATOM 1219 C C . GLY A 1 154 ? 10.107 -8.608 -1.823 1.00 81.81 154 GLY A C 1
ATOM 1220 O O . GLY A 1 154 ? 10.910 -7.685 -1.997 1.00 81.81 154 GLY A O 1
ATOM 1221 N N . SER A 1 155 ? 8.824 -8.425 -1.497 1.00 87.12 155 SER A N 1
ATOM 1222 C CA . SER A 1 155 ? 8.276 -7.168 -0.994 1.00 87.12 155 SER A CA 1
ATOM 1223 C C . SER A 1 155 ? 8.331 -7.095 0.536 1.00 87.12 155 SER A C 1
ATOM 1225 O O . SER A 1 155 ? 8.507 -8.097 1.239 1.00 87.12 155 SER A O 1
ATOM 1227 N N . TYR A 1 156 ? 8.211 -5.876 1.053 1.00 86.75 156 TYR A N 1
ATOM 1228 C CA . TYR A 1 156 ? 8.269 -5.576 2.477 1.00 86.75 156 TYR A CA 1
ATOM 1229 C C . TYR A 1 156 ? 7.132 -4.634 2.860 1.00 86.75 156 TYR A C 1
ATOM 1231 O O . TYR A 1 156 ? 6.909 -3.611 2.205 1.00 86.75 156 TYR A O 1
ATOM 1239 N N . LEU A 1 157 ? 6.453 -4.979 3.949 1.00 89.88 157 LEU A N 1
ATOM 1240 C CA . LEU A 1 157 ? 5.409 -4.186 4.575 1.00 89.88 157 LEU A CA 1
ATOM 1241 C C . LEU A 1 157 ? 5.887 -3.783 5.970 1.00 89.88 157 LEU A C 1
ATOM 1243 O O . LEU A 1 157 ? 6.134 -4.641 6.811 1.00 89.88 157 LEU A O 1
ATOM 1247 N N . GLY A 1 158 ? 6.037 -2.488 6.217 1.00 88.06 158 GLY A N 1
ATOM 1248 C CA . GLY A 1 158 ? 6.436 -1.967 7.521 1.00 88.06 158 GLY A CA 1
ATOM 1249 C C . GLY A 1 158 ? 5.342 -1.106 8.123 1.00 88.06 158 GLY A C 1
ATOM 1250 O O . GLY A 1 158 ? 4.740 -0.300 7.416 1.00 88.06 158 GLY A O 1
ATOM 1251 N N . GLN A 1 159 ? 5.115 -1.222 9.426 1.00 89.12 159 GLN A N 1
ATOM 1252 C CA . GLN A 1 159 ? 4.301 -0.248 10.145 1.00 89.12 159 GLN A CA 1
ATOM 1253 C C . GLN A 1 159 ? 4.987 1.127 10.104 1.00 89.12 159 GLN A C 1
ATOM 1255 O O . GLN A 1 159 ? 6.167 1.250 10.438 1.00 89.12 159 GLN A O 1
ATOM 1260 N N . TYR A 1 160 ? 4.252 2.162 9.695 1.00 88.88 160 TYR A N 1
ATOM 1261 C CA . TYR A 1 160 ? 4.677 3.550 9.864 1.00 88.88 160 TYR A CA 1
ATOM 1262 C C . TYR A 1 160 ? 4.177 4.109 11.191 1.00 88.88 160 TYR A C 1
ATOM 1264 O O . TYR A 1 160 ? 4.962 4.628 11.981 1.00 88.88 160 TYR A O 1
ATOM 1272 N N . ASN A 1 161 ? 2.871 4.007 11.416 1.00 89.94 161 ASN A N 1
ATOM 1273 C CA . ASN A 1 161 ? 2.202 4.588 12.563 1.00 89.94 161 ASN A CA 1
ATOM 1274 C C . ASN A 1 161 ? 0.946 3.779 12.874 1.00 89.94 161 ASN A C 1
ATOM 1276 O O . ASN A 1 161 ? 0.307 3.247 11.967 1.00 89.94 161 ASN A O 1
ATOM 1280 N N . ILE A 1 162 ? 0.593 3.685 14.147 1.00 92.75 162 ILE A N 1
ATOM 1281 C CA . ILE A 1 162 ? -0.708 3.174 14.560 1.00 92.75 162 ILE A CA 1
ATOM 1282 C C . ILE A 1 162 ? -1.186 3.979 15.756 1.00 92.75 162 ILE A C 1
ATOM 1284 O O . ILE A 1 162 ? -0.385 4.345 16.616 1.00 92.75 162 ILE A O 1
ATOM 1288 N N . ARG A 1 163 ? -2.475 4.297 15.779 1.00 93.56 163 ARG A N 1
ATOM 1289 C CA . ARG A 1 163 ? -3.071 5.135 16.816 1.00 93.56 163 ARG A CA 1
ATOM 1290 C C . ARG A 1 163 ? -4.142 4.386 17.582 1.00 93.56 163 ARG A C 1
ATOM 1292 O O . ARG A 1 163 ? -4.848 3.563 17.005 1.00 93.56 163 ARG A O 1
ATOM 1299 N N . SER A 1 164 ? -4.309 4.740 18.851 1.00 93.44 164 SER A N 1
ATOM 1300 C CA . SER A 1 164 ? -5.316 4.177 19.755 1.00 93.44 164 SER A CA 1
ATOM 1301 C C . SER A 1 164 ? -6.750 4.280 19.216 1.00 93.44 164 SER A C 1
ATOM 1303 O O . SER A 1 164 ? -7.579 3.411 19.452 1.00 93.44 164 SER A O 1
ATOM 1305 N N . TYR A 1 165 ? -7.041 5.293 18.398 1.00 89.69 165 TYR A N 1
ATOM 1306 C CA . TYR A 1 165 ? -8.335 5.446 17.725 1.00 89.69 165 TYR A CA 1
ATOM 1307 C C . TYR A 1 165 ? -8.500 4.580 16.457 1.00 89.69 165 TYR A C 1
ATOM 1309 O O . TYR A 1 165 ? -9.466 4.749 15.712 1.00 89.69 165 TYR A O 1
ATOM 1317 N N . GLY A 1 166 ? -7.566 3.664 16.187 1.00 91.06 166 GLY A N 1
ATOM 1318 C CA . GLY A 1 166 ? -7.664 2.645 15.141 1.00 91.06 166 GLY A CA 1
ATOM 1319 C C . GLY A 1 166 ? -7.030 3.006 13.797 1.00 91.06 166 GLY A C 1
ATOM 1320 O O . GLY A 1 166 ? -7.084 2.188 12.885 1.00 91.06 166 GLY A O 1
ATOM 1321 N N . LEU A 1 167 ? -6.420 4.184 13.632 1.00 92.94 167 LEU A N 1
ATOM 1322 C CA . LEU A 1 167 ? -5.703 4.515 12.394 1.00 92.94 167 LEU A CA 1
ATOM 1323 C C . LEU A 1 167 ? -4.432 3.671 12.276 1.00 92.94 167 LEU A C 1
ATOM 1325 O O . LEU A 1 167 ? -3.560 3.752 13.136 1.00 92.94 167 LEU A O 1
ATOM 1329 N N . LEU A 1 168 ? -4.316 2.927 11.180 1.00 93.25 168 LEU A N 1
ATOM 1330 C CA . LEU A 1 168 ? -3.142 2.168 10.773 1.00 93.25 168 LEU A CA 1
ATOM 1331 C C . LEU A 1 168 ? -2.518 2.830 9.542 1.00 93.25 168 LEU A C 1
ATOM 1333 O O . LEU A 1 168 ? -3.187 2.995 8.524 1.00 93.25 168 LEU A O 1
ATOM 1337 N N . GLU A 1 169 ? -1.232 3.164 9.612 1.00 92.88 169 GLU A N 1
ATOM 1338 C CA . GLU A 1 169 ? -0.432 3.650 8.488 1.00 92.88 169 GLU A CA 1
ATOM 1339 C C . GLU A 1 169 ? 0.731 2.686 8.219 1.00 92.88 169 GLU A C 1
ATOM 1341 O O . GLU A 1 169 ? 1.496 2.329 9.120 1.00 92.88 169 GLU A O 1
ATOM 1346 N N . LEU A 1 170 ? 0.897 2.294 6.959 1.00 92.31 170 LEU A N 1
ATOM 1347 C CA . LEU A 1 170 ? 1.858 1.305 6.493 1.00 92.31 170 LEU A CA 1
ATOM 1348 C C . LEU A 1 170 ? 2.733 1.867 5.373 1.00 92.31 170 LEU A C 1
ATOM 1350 O O . LEU A 1 170 ? 2.276 2.591 4.485 1.00 92.31 170 LEU A O 1
ATOM 1354 N N . TYR A 1 171 ? 3.992 1.447 5.385 1.00 89.75 171 TYR A N 1
ATOM 1355 C CA . TYR A 1 171 ? 4.899 1.544 4.258 1.00 89.75 171 TYR A CA 1
ATOM 1356 C C . TYR A 1 171 ? 4.920 0.241 3.484 1.00 89.75 171 TYR A C 1
ATOM 1358 O O . TYR A 1 171 ? 5.209 -0.814 4.047 1.00 89.75 171 TYR A O 1
ATOM 1366 N N . PHE A 1 172 ? 4.748 0.333 2.174 1.00 90.38 172 PHE A N 1
ATOM 1367 C CA . PHE A 1 172 ? 4.962 -0.784 1.276 1.00 90.38 172 PHE A CA 1
ATOM 1368 C C . PHE A 1 172 ? 6.136 -0.514 0.343 1.00 90.38 172 PHE A C 1
ATOM 1370 O O . PHE A 1 172 ? 6.211 0.524 -0.317 1.00 90.38 172 PHE A O 1
ATOM 1377 N N . TYR A 1 173 ? 7.053 -1.476 0.286 1.00 87.81 173 TYR A N 1
ATOM 1378 C CA . TYR A 1 173 ? 8.186 -1.472 -0.623 1.00 87.81 173 TYR A CA 1
ATOM 1379 C C . TYR A 1 173 ? 8.075 -2.703 -1.530 1.00 87.81 173 TYR A C 1
ATOM 1381 O O . TYR A 1 173 ? 8.315 -3.823 -1.070 1.00 87.81 173 TYR A O 1
ATOM 1389 N N . PRO A 1 174 ? 7.740 -2.529 -2.821 1.00 87.19 174 PRO A N 1
ATOM 1390 C CA . PRO A 1 174 ? 7.544 -3.641 -3.746 1.00 87.19 174 PRO A CA 1
ATOM 1391 C C . PRO A 1 174 ? 8.851 -4.382 -4.031 1.00 87.19 174 PRO A C 1
ATOM 1393 O O . PRO A 1 174 ? 8.811 -5.568 -4.337 1.00 87.19 174 PRO A O 1
ATOM 1396 N N . PHE A 1 175 ? 10.004 -3.716 -3.909 1.00 82.31 175 PHE A N 1
ATOM 1397 C CA . PHE A 1 175 ? 11.331 -4.286 -4.137 1.00 82.31 175 PHE A CA 1
ATOM 1398 C C . PHE A 1 175 ? 12.216 -4.080 -2.903 1.00 82.31 175 PHE A C 1
ATOM 1400 O O . PHE A 1 175 ? 12.958 -3.102 -2.825 1.00 82.31 175 PHE A O 1
ATOM 1407 N N . SER A 1 176 ? 12.149 -4.990 -1.929 1.00 70.75 176 SER A N 1
ATOM 1408 C CA . SER A 1 176 ? 13.052 -4.961 -0.771 1.00 70.75 176 SER A CA 1
ATOM 1409 C C . SER A 1 176 ? 14.251 -5.896 -0.953 1.00 70.75 176 SER A C 1
ATOM 1411 O O . SER A 1 176 ? 15.361 -5.555 -0.567 1.00 70.75 176 SER A O 1
ATOM 1413 N N . GLY A 1 177 ? 14.097 -7.046 -1.614 1.00 62.88 177 GLY A N 1
ATOM 1414 C CA . GLY A 1 177 ? 15.201 -7.995 -1.839 1.00 62.88 177 GLY A CA 1
ATOM 1415 C C . GLY A 1 177 ? 15.866 -8.527 -0.548 1.00 62.88 177 GLY A C 1
ATOM 1416 O O . GLY A 1 177 ? 15.497 -8.174 0.571 1.00 62.88 177 GLY A O 1
ATOM 1417 N N . GLN A 1 178 ? 16.890 -9.382 -0.689 1.00 53.25 178 GLN A N 1
ATOM 1418 C CA . GLN A 1 178 ? 17.610 -10.001 0.448 1.00 53.25 178 GLN A CA 1
ATOM 1419 C C . GLN A 1 178 ? 18.443 -9.009 1.286 1.00 53.25 178 GLN A C 1
ATOM 1421 O O . GLN A 1 178 ? 18.858 -9.313 2.403 1.00 53.25 178 GLN A O 1
ATOM 1426 N N . ARG A 1 179 ? 18.716 -7.801 0.776 1.00 51.72 179 ARG A N 1
ATOM 1427 C CA . ARG A 1 179 ? 19.502 -6.791 1.508 1.00 51.72 179 ARG A CA 1
ATOM 1428 C C . ARG A 1 179 ? 18.754 -6.197 2.704 1.00 51.72 179 ARG A C 1
ATOM 1430 O O . ARG A 1 179 ? 19.406 -5.676 3.601 1.00 51.72 179 ARG A O 1
ATOM 1437 N N . TYR A 1 180 ? 17.426 -6.301 2.746 1.00 52.09 180 TYR A N 1
ATOM 1438 C CA . TYR A 1 180 ? 16.627 -5.800 3.866 1.00 52.09 180 TYR A CA 1
ATOM 1439 C C . TYR A 1 180 ? 16.414 -6.859 4.963 1.00 52.09 180 TYR A C 1
ATOM 1441 O O . TYR A 1 180 ? 16.354 -6.504 6.136 1.00 52.09 180 TYR A O 1
ATOM 1449 N N . THR A 1 181 ? 16.442 -8.162 4.644 1.00 46.66 181 THR A N 1
ATOM 1450 C CA . THR A 1 181 ? 16.295 -9.253 5.636 1.00 46.66 181 THR A CA 1
ATOM 1451 C C . THR A 1 181 ? 17.448 -9.344 6.650 1.00 46.66 181 THR A C 1
ATOM 1453 O O . THR A 1 181 ? 17.315 -10.039 7.664 1.00 46.66 181 THR A O 1
ATOM 1456 N N . SER A 1 182 ? 18.561 -8.642 6.394 1.00 48.03 182 SER A N 1
ATOM 1457 C CA . SER A 1 182 ? 19.762 -8.565 7.240 1.00 48.03 182 SER A CA 1
ATOM 1458 C C . SER A 1 182 ? 19.801 -7.359 8.193 1.00 48.03 182 SER A C 1
ATOM 1460 O O . SER A 1 182 ? 20.770 -7.216 8.934 1.00 48.03 182 SER A O 1
ATOM 1462 N N . GLY A 1 183 ? 18.796 -6.469 8.170 1.00 45.75 183 GLY A N 1
ATOM 1463 C CA . GLY A 1 183 ? 18.735 -5.294 9.057 1.00 45.75 183 GLY A CA 1
ATOM 1464 C C . GLY A 1 183 ? 19.785 -4.204 8.782 1.00 45.75 183 GLY A C 1
ATOM 1465 O O . GLY A 1 183 ? 19.846 -3.223 9.512 1.00 45.75 183 GLY A O 1
ATOM 1466 N N . LYS A 1 184 ? 20.601 -4.346 7.727 1.00 43.91 184 LYS A N 1
ATOM 1467 C CA . LYS A 1 184 ? 21.654 -3.387 7.326 1.00 43.91 184 LYS A CA 1
ATOM 1468 C C . LYS A 1 184 ? 21.283 -2.535 6.109 1.00 43.91 184 LYS A C 1
ATOM 1470 O O . LYS A 1 184 ? 22.136 -1.864 5.529 1.00 43.91 184 LYS A O 1
ATOM 1475 N N . ALA A 1 185 ? 20.025 -2.569 5.681 1.00 47.28 185 ALA A N 1
ATOM 1476 C CA . ALA A 1 185 ? 19.567 -1.714 4.601 1.00 47.28 185 ALA A CA 1
ATOM 1477 C C . ALA A 1 185 ? 19.339 -0.296 5.134 1.00 47.28 185 ALA A C 1
ATOM 1479 O O . ALA A 1 185 ? 18.347 -0.024 5.806 1.00 47.28 185 ALA A O 1
ATOM 1480 N N . ASN A 1 186 ? 20.222 0.633 4.765 1.00 43.19 186 ASN A N 1
ATOM 1481 C CA . ASN A 1 186 ? 19.874 2.049 4.722 1.00 43.19 186 ASN A CA 1
ATOM 1482 C C . ASN A 1 186 ? 18.752 2.217 3.685 1.00 43.19 186 ASN A C 1
ATOM 1484 O O . ASN A 1 186 ? 19.009 2.460 2.507 1.00 43.19 186 ASN A O 1
ATOM 1488 N N . GLY A 1 187 ? 17.503 2.024 4.114 1.00 43.12 187 GLY A N 1
ATOM 1489 C CA . GLY A 1 187 ? 16.295 2.136 3.306 1.00 43.12 187 GLY A CA 1
ATOM 1490 C C . GLY A 1 187 ? 16.041 3.565 2.832 1.00 43.12 187 GLY A C 1
ATOM 1491 O O . GLY A 1 187 ? 15.129 4.235 3.303 1.00 43.12 187 GLY A O 1
ATOM 1492 N N . ARG A 1 188 ? 16.849 4.049 1.886 1.00 44.59 188 ARG A N 1
ATOM 1493 C CA . ARG A 1 188 ? 16.678 5.351 1.223 1.00 44.59 188 ARG A CA 1
ATOM 1494 C C . ARG A 1 188 ? 16.515 5.229 -0.293 1.00 44.59 188 ARG A C 1
ATOM 1496 O O . ARG A 1 188 ? 16.811 6.164 -1.024 1.00 44.59 188 ARG A O 1
ATOM 1503 N N . GLY A 1 189 ? 15.962 4.122 -0.782 1.00 52.72 189 GLY A N 1
ATOM 1504 C CA . GLY A 1 189 ? 15.355 4.087 -2.113 1.00 52.72 189 GLY A CA 1
ATOM 1505 C C . GLY A 1 189 ? 13.956 4.705 -2.071 1.00 52.72 189 GLY A C 1
ATOM 1506 O O . GLY A 1 189 ? 12.976 3.972 -2.122 1.00 52.72 189 GLY A O 1
ATOM 1507 N N . ARG A 1 190 ? 13.841 6.038 -1.934 1.00 55.72 190 ARG A N 1
ATOM 1508 C CA . ARG A 1 190 ? 12.537 6.744 -1.882 1.00 55.72 190 ARG A CA 1
ATOM 1509 C C . ARG A 1 190 ? 11.638 6.456 -3.096 1.00 55.72 190 ARG A C 1
ATOM 1511 O O . ARG A 1 190 ? 10.431 6.608 -2.976 1.00 55.72 190 ARG A O 1
ATOM 1518 N N . ARG A 1 191 ? 12.215 6.026 -4.227 1.00 62.22 191 ARG A N 1
ATOM 1519 C CA . ARG A 1 191 ? 11.531 5.883 -5.523 1.00 62.22 191 ARG A CA 1
ATOM 1520 C C . ARG A 1 191 ? 10.326 4.930 -5.507 1.00 62.22 191 ARG A C 1
ATOM 1522 O O . ARG A 1 191 ? 9.373 5.187 -6.220 1.00 62.22 191 ARG A O 1
ATOM 1529 N N . TYR A 1 192 ? 10.334 3.874 -4.690 1.00 73.00 192 TYR A N 1
ATOM 1530 C CA . TYR A 1 192 ? 9.265 2.854 -4.710 1.00 73.00 192 TYR A CA 1
ATOM 1531 C C . TYR A 1 192 ? 8.486 2.739 -3.399 1.00 73.00 192 TYR A C 1
ATOM 1533 O O . TYR A 1 192 ? 7.815 1.738 -3.164 1.00 73.00 192 TYR A O 1
ATOM 1541 N N . ARG A 1 193 ? 8.605 3.723 -2.505 1.00 82.88 193 ARG A N 1
ATOM 1542 C CA . ARG A 1 193 ? 7.903 3.689 -1.223 1.00 82.88 193 ARG A CA 1
ATOM 1543 C C . ARG A 1 193 ? 6.461 4.141 -1.412 1.00 82.88 193 ARG A C 1
ATOM 1545 O O . ARG A 1 193 ? 6.221 5.311 -1.697 1.00 82.88 193 ARG A O 1
ATOM 1552 N N . LEU A 1 194 ? 5.522 3.229 -1.196 1.00 89.25 194 LEU A N 1
ATOM 1553 C CA . LEU A 1 194 ? 4.091 3.512 -1.219 1.00 89.25 194 LEU A CA 1
ATOM 1554 C C . LEU A 1 194 ? 3.554 3.593 0.209 1.00 89.25 194 LEU A C 1
ATOM 1556 O O . LEU A 1 194 ? 4.012 2.872 1.097 1.00 89.25 194 LEU A O 1
ATOM 1560 N N . TYR A 1 195 ? 2.591 4.483 0.417 1.00 90.31 195 TYR A N 1
ATOM 1561 C CA . TYR A 1 195 ? 1.926 4.671 1.699 1.00 90.31 195 TYR A CA 1
ATOM 1562 C C . TYR A 1 195 ? 0.513 4.139 1.604 1.00 90.31 195 TYR A C 1
ATOM 1564 O O . TYR A 1 195 ? -0.189 4.418 0.635 1.00 90.31 195 TYR A O 1
ATOM 1572 N N . TYR A 1 196 ? 0.102 3.413 2.628 1.00 92.44 196 TYR A N 1
ATOM 1573 C CA . TYR A 1 196 ? -1.259 2.942 2.767 1.00 92.44 196 TYR A CA 1
ATOM 1574 C C . TYR A 1 196 ? -1.746 3.241 4.177 1.00 92.44 196 TYR A C 1
ATOM 1576 O O . TYR A 1 196 ? -1.025 3.028 5.145 1.00 92.44 196 TYR A O 1
ATOM 1584 N N . SER A 1 197 ? -2.963 3.741 4.290 1.00 92.31 197 SER A N 1
ATOM 1585 C CA . SER A 1 197 ? -3.639 4.000 5.549 1.00 92.31 197 SER A CA 1
ATOM 1586 C C . SER A 1 197 ? -5.087 3.526 5.528 1.00 92.31 197 SER A C 1
ATOM 1588 O O . SER A 1 197 ? -5.797 3.640 4.527 1.00 92.31 197 SER A O 1
ATOM 1590 N N . THR A 1 198 ? -5.520 2.984 6.657 1.00 92.06 198 THR A N 1
ATOM 1591 C CA . THR A 1 198 ? -6.892 2.533 6.893 1.00 92.06 198 THR A CA 1
ATOM 1592 C C . THR A 1 198 ? -7.201 2.660 8.373 1.00 92.06 198 THR A C 1
ATOM 1594 O O . THR A 1 198 ? -6.303 2.662 9.211 1.00 92.06 198 THR A O 1
ATOM 1597 N N . TYR A 1 199 ? -8.481 2.711 8.708 1.00 92.06 199 TYR A N 1
ATOM 1598 C CA . TYR A 1 199 ? -8.926 2.500 10.077 1.00 92.06 199 TYR A CA 1
ATOM 1599 C C . TYR A 1 199 ? -9.165 1.009 10.300 1.00 92.06 199 TYR A C 1
ATOM 1601 O O . TYR A 1 199 ? -9.760 0.349 9.449 1.00 92.06 199 TYR A O 1
ATOM 1609 N N . LEU A 1 200 ? -8.688 0.468 11.419 1.00 92.06 200 LEU A N 1
ATOM 1610 C CA . LEU A 1 200 ? -8.938 -0.910 11.835 1.00 92.06 200 LEU A CA 1
ATOM 1611 C C . LEU A 1 200 ? -10.387 -1.085 12.280 1.00 92.06 200 LEU A C 1
ATOM 1613 O O . LEU A 1 200 ? -11.019 -2.059 11.893 1.00 92.06 200 LEU A O 1
ATOM 1617 N N . ASN A 1 201 ? -10.947 -0.084 12.952 1.00 90.50 201 ASN A N 1
ATOM 1618 C CA . ASN A 1 201 ? -12.309 -0.095 13.480 1.00 90.50 201 ASN A CA 1
ATOM 1619 C C . ASN A 1 201 ? -13.393 0.413 12.510 1.00 90.50 201 ASN A C 1
ATOM 1621 O O . ASN A 1 201 ? -14.548 0.541 12.898 1.00 90.50 201 ASN A O 1
ATOM 1625 N N . GLN A 1 202 ? -13.046 0.753 11.262 1.00 88.69 202 GLN A N 1
ATOM 1626 C CA . GLN A 1 202 ? -14.000 1.299 10.283 1.00 88.69 202 GLN A CA 1
ATOM 1627 C C . GLN A 1 202 ? -13.796 0.697 8.893 1.00 88.69 202 GLN A C 1
ATOM 1629 O O . GLN A 1 202 ? -12.667 0.433 8.470 1.00 88.69 202 GLN A O 1
ATOM 1634 N N . ASN A 1 203 ? -14.890 0.540 8.146 1.00 85.12 203 ASN A N 1
ATOM 1635 C CA . ASN A 1 203 ? -14.879 -0.076 6.821 1.00 85.12 203 ASN A CA 1
ATOM 1636 C C . ASN A 1 203 ? -14.683 0.929 5.672 1.00 85.12 203 ASN A C 1
ATOM 1638 O O . ASN A 1 203 ? -15.513 1.055 4.773 1.00 85.12 203 ASN A O 1
ATOM 1642 N N . PHE A 1 204 ? -13.584 1.684 5.708 1.00 85.62 204 PHE A N 1
ATOM 1643 C CA . PHE A 1 204 ? -13.163 2.493 4.566 1.00 85.62 204 PHE A CA 1
ATOM 1644 C C . PHE A 1 204 ? -11.656 2.716 4.523 1.00 85.62 204 PHE A C 1
ATOM 1646 O O . PHE A 1 204 ? -10.947 2.667 5.528 1.00 85.62 204 PHE A O 1
ATOM 1653 N N . GLU A 1 205 ? -11.190 3.038 3.322 1.00 85.44 205 GLU A N 1
ATOM 1654 C CA . GLU A 1 205 ? -9.830 3.493 3.075 1.00 85.44 205 GLU A CA 1
ATOM 1655 C C . GLU A 1 205 ? -9.696 4.983 3.385 1.00 85.44 205 GLU A C 1
ATOM 1657 O O . GLU A 1 205 ? -10.512 5.791 2.928 1.00 85.44 205 GLU A O 1
ATOM 1662 N N . SER A 1 206 ? -8.661 5.372 4.128 1.00 85.25 206 SER A N 1
ATOM 1663 C CA . SER A 1 206 ? -8.415 6.772 4.480 1.00 85.25 206 SER A CA 1
ATOM 1664 C C . SER A 1 206 ? -7.071 7.243 3.966 1.00 85.25 206 SER A C 1
ATOM 1666 O O . SER A 1 206 ? -6.154 6.449 3.849 1.00 85.25 206 SER A O 1
ATOM 1668 N N . ILE A 1 207 ? -6.908 8.540 3.710 1.00 84.50 207 ILE A N 1
ATOM 1669 C CA . ILE A 1 207 ? -5.566 9.130 3.606 1.00 84.50 207 ILE A CA 1
ATOM 1670 C C . ILE A 1 207 ? -5.253 9.726 4.974 1.00 84.50 207 ILE A C 1
ATOM 1672 O O . ILE A 1 207 ? -5.811 10.761 5.328 1.00 84.50 207 ILE A O 1
ATOM 1676 N N . GLN A 1 208 ? -4.398 9.067 5.757 1.00 82.50 208 GLN A N 1
ATOM 1677 C CA . GLN A 1 208 ? -4.148 9.405 7.164 1.00 82.50 208 GLN A CA 1
ATOM 1678 C C . GLN A 1 208 ? -5.465 9.614 7.944 1.00 82.50 208 GLN A C 1
ATOM 1680 O O . GLN A 1 208 ? -6.401 8.821 7.830 1.00 82.50 208 GLN A O 1
ATOM 1685 N N . PHE A 1 209 ? -5.544 10.715 8.694 1.00 79.44 209 PHE A N 1
ATOM 1686 C CA . PHE A 1 209 ? -6.704 11.185 9.441 1.00 79.44 209 PHE A CA 1
ATOM 1687 C C . PHE A 1 209 ? -7.653 12.069 8.608 1.00 79.44 209 PHE A C 1
ATOM 1689 O O . PHE A 1 209 ? -8.626 12.590 9.145 1.00 79.44 209 PHE A O 1
ATOM 1696 N N . PHE A 1 210 ? -7.430 12.234 7.295 1.00 82.75 210 PHE A N 1
ATOM 1697 C CA . PHE A 1 210 ? -8.321 13.024 6.430 1.00 82.75 210 PHE A CA 1
ATOM 1698 C C . PHE A 1 210 ? -9.618 12.291 6.064 1.00 82.75 210 PHE A C 1
ATOM 1700 O O . PHE A 1 210 ? -10.418 12.821 5.294 1.00 82.75 210 PHE A O 1
ATOM 1707 N N . GLY A 1 211 ? -9.867 11.106 6.625 1.00 78.94 211 GLY A N 1
ATOM 1708 C CA . GLY A 1 211 ? -11.093 10.336 6.419 1.00 78.94 211 GLY A CA 1
ATOM 1709 C C . GLY A 1 211 ? -11.162 9.658 5.050 1.00 78.94 211 GLY A C 1
ATOM 1710 O O . GLY A 1 211 ? -10.145 9.490 4.377 1.00 78.94 211 GLY A O 1
ATOM 1711 N N . ASN A 1 212 ? -12.372 9.247 4.663 1.00 88.81 212 ASN A N 1
ATOM 1712 C CA . ASN A 1 212 ? -12.614 8.385 3.506 1.00 88.81 212 ASN A CA 1
ATOM 1713 C C . ASN A 1 212 ? -12.048 8.972 2.202 1.00 88.81 212 ASN A C 1
ATOM 1715 O O . ASN A 1 212 ? -12.432 10.065 1.780 1.00 88.81 212 ASN A O 1
ATOM 1719 N N . VAL A 1 213 ? -11.168 8.219 1.539 1.00 89.19 213 VAL A N 1
ATOM 1720 C CA . VAL A 1 213 ? -10.509 8.630 0.294 1.00 89.19 213 VAL A CA 1
ATOM 1721 C C . VAL A 1 213 ? -11.496 8.855 -0.856 1.00 89.19 213 VAL A C 1
ATOM 1723 O O . VAL A 1 213 ? -11.230 9.665 -1.746 1.00 89.19 213 VAL A O 1
ATOM 1726 N N . ASN A 1 214 ? -12.662 8.200 -0.833 1.00 90.06 214 ASN A N 1
ATOM 1727 C CA . ASN A 1 214 ? -13.691 8.276 -1.878 1.00 90.06 214 ASN A CA 1
ATOM 1728 C C . ASN A 1 214 ? -14.297 9.669 -2.063 1.00 90.06 214 ASN A C 1
ATOM 1730 O O . ASN A 1 214 ? -14.844 9.941 -3.125 1.00 90.06 214 ASN A O 1
ATOM 1734 N N . LYS A 1 215 ? -14.125 10.580 -1.100 1.00 91.12 215 LYS A N 1
ATOM 1735 C CA . LYS A 1 215 ? -14.556 11.978 -1.252 1.00 91.12 215 LYS A CA 1
ATOM 1736 C C . LYS A 1 215 ? -13.687 12.800 -2.210 1.00 91.12 215 LYS A C 1
ATOM 1738 O O . LYS A 1 215 ? -14.087 13.879 -2.628 1.00 91.12 215 LYS A O 1
ATOM 1743 N N . TYR A 1 216 ? -12.486 12.320 -2.531 1.00 91.06 216 TYR A N 1
ATOM 1744 C CA . TYR A 1 216 ? -11.542 13.013 -3.401 1.00 91.06 216 TYR A CA 1
ATOM 1745 C C . TYR A 1 216 ? -11.596 12.465 -4.824 1.00 91.06 216 TYR A C 1
ATOM 1747 O O . TYR A 1 216 ? -11.695 11.254 -5.016 1.00 91.06 216 TYR A O 1
ATOM 1755 N N . THR A 1 217 ? -11.454 13.325 -5.831 1.00 93.19 217 THR A N 1
ATOM 1756 C CA . THR A 1 217 ? -11.339 12.900 -7.236 1.00 93.19 217 THR A CA 1
ATOM 1757 C C . THR A 1 217 ? -9.946 12.332 -7.530 1.00 93.19 217 THR A C 1
ATOM 1759 O O . THR A 1 217 ? -8.984 12.616 -6.816 1.00 93.19 217 THR A O 1
ATOM 1762 N N . ARG A 1 218 ? -9.815 11.518 -8.590 1.00 92.50 218 ARG A N 1
ATOM 1763 C CA . ARG A 1 218 ? -8.507 11.004 -9.046 1.00 92.50 218 ARG A CA 1
ATOM 1764 C C . ARG A 1 218 ? -7.524 12.148 -9.318 1.00 92.50 218 ARG A C 1
ATOM 1766 O O . ARG A 1 218 ? -6.395 12.092 -8.848 1.00 92.50 218 ARG A O 1
ATOM 1773 N N . ASP A 1 219 ? -7.975 13.172 -10.041 1.00 93.06 219 ASP A N 1
ATOM 1774 C CA . ASP A 1 219 ? -7.148 14.322 -10.421 1.00 93.06 219 ASP A CA 1
ATOM 1775 C C . ASP A 1 219 ? -6.678 15.130 -9.203 1.00 93.06 219 ASP A C 1
ATOM 1777 O O . ASP A 1 219 ? -5.493 15.436 -9.075 1.00 93.06 219 ASP A O 1
ATOM 1781 N N . TYR A 1 220 ? -7.573 15.359 -8.235 1.00 92.50 220 TYR A N 1
ATOM 1782 C CA . TYR A 1 220 ? -7.208 16.019 -6.986 1.00 92.50 220 TYR A CA 1
ATOM 1783 C C . TYR A 1 220 ? -6.128 15.239 -6.233 1.00 92.50 220 TYR A C 1
ATOM 1785 O O . TYR A 1 220 ? -5.136 15.824 -5.811 1.00 92.50 220 TYR A O 1
ATOM 1793 N N . LEU A 1 221 ? -6.279 13.918 -6.091 1.00 91.81 221 LEU A N 1
ATOM 1794 C CA . LEU A 1 221 ? -5.274 13.066 -5.445 1.00 91.81 221 LEU A CA 1
ATOM 1795 C C . LEU A 1 221 ? -3.944 13.046 -6.209 1.00 91.81 221 LEU A C 1
ATOM 1797 O O . LEU A 1 221 ? -2.882 12.920 -5.594 1.00 91.81 221 LEU A O 1
ATOM 1801 N N . LEU A 1 222 ? -3.990 13.166 -7.537 1.00 92.19 222 LEU A N 1
ATOM 1802 C CA . LEU A 1 222 ? -2.803 13.184 -8.382 1.00 92.19 222 LEU A CA 1
ATOM 1803 C C . LEU A 1 222 ? -2.006 14.477 -8.205 1.00 92.19 222 LEU A C 1
ATOM 1805 O O . LEU A 1 222 ? -0.793 14.397 -8.031 1.00 92.19 222 LEU A O 1
ATOM 1809 N N . ASN A 1 223 ? -2.673 15.634 -8.214 1.00 92.00 223 ASN A N 1
ATOM 1810 C CA . ASN A 1 223 ? -2.014 16.935 -8.362 1.00 92.00 223 ASN A CA 1
ATOM 1811 C C . ASN A 1 223 ? -1.961 17.789 -7.085 1.00 92.00 223 ASN A C 1
ATOM 1813 O O . ASN A 1 223 ? -1.091 18.649 -6.981 1.00 92.00 223 ASN A O 1
ATOM 1817 N N . SER A 1 224 ? -2.873 17.602 -6.126 1.00 90.25 224 SER A N 1
ATOM 1818 C CA . SER A 1 224 ? -2.993 18.493 -4.954 1.00 90.25 224 SER A CA 1
ATOM 1819 C C . SER A 1 224 ? -3.022 17.740 -3.625 1.00 90.25 224 SER A C 1
ATOM 1821 O O . SER A 1 224 ? -2.222 18.029 -2.737 1.00 90.25 224 SER A O 1
ATOM 1823 N N . GLY A 1 225 ? -3.891 16.735 -3.514 1.00 89.12 225 GLY A N 1
ATOM 1824 C CA . GLY A 1 225 ? -4.076 15.904 -2.330 1.00 89.12 225 GLY A CA 1
ATOM 1825 C C . GLY A 1 225 ? -4.539 16.680 -1.086 1.00 89.12 225 GLY A C 1
ATOM 1826 O O . GLY A 1 225 ? -4.390 17.900 -0.988 1.00 89.12 225 GLY A O 1
ATOM 1827 N N . PRO A 1 226 ? -5.105 15.988 -0.086 1.00 88.31 226 PRO A N 1
ATOM 1828 C CA . PRO A 1 226 ? -5.382 16.621 1.198 1.00 88.31 226 PRO A CA 1
ATOM 1829 C C . PRO A 1 226 ? -4.071 17.030 1.870 1.00 88.31 226 PRO A C 1
ATOM 1831 O O . PRO A 1 226 ? -3.135 16.238 1.905 1.00 88.31 226 PRO A O 1
ATOM 1834 N N . SER A 1 227 ? -3.984 18.260 2.384 1.00 87.88 227 SER A N 1
ATOM 1835 C CA . SER A 1 227 ? -2.786 18.789 3.065 1.00 87.88 227 SER A CA 1
ATOM 1836 C C . SER A 1 227 ? -1.466 18.598 2.299 1.00 87.88 227 SER A C 1
ATOM 1838 O O . SER A 1 227 ? -0.415 18.411 2.906 1.00 87.88 227 SER A O 1
ATOM 1840 N N . GLY A 1 228 ? -1.513 18.638 0.963 1.00 86.75 228 GLY A N 1
ATOM 1841 C CA . GLY A 1 228 ? -0.328 18.482 0.115 1.00 86.75 228 GLY A CA 1
ATOM 1842 C C . GLY A 1 228 ? 0.140 17.036 -0.071 1.00 86.75 228 GLY A C 1
ATOM 1843 O O . GLY A 1 228 ? 1.200 16.810 -0.653 1.00 86.75 228 GLY A O 1
ATOM 1844 N N . PHE A 1 229 ? -0.638 16.041 0.373 1.00 89.12 229 PHE A N 1
ATOM 1845 C CA . PHE A 1 229 ? -0.361 14.619 0.145 1.00 89.12 229 PHE A CA 1
ATOM 1846 C C . PHE A 1 229 ? -0.717 14.174 -1.280 1.00 89.12 229 PHE A C 1
ATOM 1848 O O . PHE A 1 229 ? -1.311 13.115 -1.469 1.00 89.12 229 PHE A O 1
ATOM 1855 N N . ALA A 1 230 ? -0.401 14.985 -2.288 1.00 90.25 230 ALA A N 1
ATOM 1856 C CA . ALA A 1 230 ? -0.563 14.643 -3.697 1.00 90.25 230 ALA A CA 1
ATOM 1857 C C . ALA A 1 230 ? 0.341 13.472 -4.091 1.00 90.25 230 ALA A C 1
ATOM 1859 O O . ALA A 1 230 ? 1.404 13.270 -3.507 1.00 90.25 230 ALA A O 1
ATOM 1860 N N . CYS A 1 231 ? -0.038 12.729 -5.129 1.00 89.44 231 CYS A N 1
ATOM 1861 C CA . CYS A 1 231 ? 0.878 11.761 -5.720 1.00 89.44 231 CYS A CA 1
ATOM 1862 C C . CYS A 1 231 ? 2.044 12.457 -6.449 1.00 89.44 231 CYS A C 1
ATOM 1864 O O . CYS A 1 231 ? 3.189 12.042 -6.287 1.00 89.44 231 CYS A O 1
ATOM 1866 N N . LYS A 1 232 ? 1.787 13.545 -7.192 1.00 89.00 232 LYS A N 1
ATOM 1867 C CA . LYS A 1 232 ? 2.813 14.374 -7.849 1.00 89.00 232 LYS A CA 1
ATOM 1868 C C . LYS A 1 232 ? 3.257 15.545 -6.976 1.00 89.00 232 LYS A C 1
ATOM 1870 O O . LYS A 1 232 ? 2.442 16.177 -6.320 1.00 89.00 232 LYS A O 1
ATOM 1875 N N . GLY A 1 233 ? 4.542 15.898 -7.053 1.00 72.12 233 GLY A N 1
ATOM 1876 C CA . GLY A 1 233 ? 5.047 17.191 -6.565 1.00 72.12 233 GLY A CA 1
ATOM 1877 C C . GLY A 1 233 ? 5.086 17.380 -5.040 1.00 72.12 233 GLY A C 1
ATOM 1878 O O . GLY A 1 233 ? 5.382 18.485 -4.598 1.00 72.12 233 GLY A O 1
ATOM 1879 N N . GLY A 1 234 ? 4.826 16.335 -4.243 1.00 68.62 234 GLY A N 1
ATOM 1880 C CA . GLY A 1 234 ? 4.768 16.399 -2.775 1.00 68.62 234 GLY A CA 1
ATOM 1881 C C . GLY A 1 234 ? 5.185 15.098 -2.070 1.00 68.62 234 GLY A C 1
ATOM 1882 O O . GLY A 1 234 ? 6.024 14.349 -2.573 1.00 68.62 234 GLY A O 1
ATOM 1883 N N . ASP A 1 235 ? 4.616 14.835 -0.887 1.00 76.44 235 ASP A N 1
ATOM 1884 C CA . ASP A 1 235 ? 4.744 13.552 -0.171 1.00 76.44 235 ASP A CA 1
ATOM 1885 C C . ASP A 1 235 ? 3.721 12.551 -0.758 1.00 76.44 235 ASP A C 1
ATOM 1887 O O . ASP A 1 235 ? 2.519 12.752 -0.552 1.00 76.44 235 ASP A O 1
ATOM 1891 N N . PRO A 1 236 ? 4.155 11.498 -1.493 1.00 82.06 236 PRO A N 1
ATOM 1892 C CA . PRO A 1 236 ? 3.339 10.718 -2.436 1.00 82.06 236 PRO A CA 1
ATOM 1893 C C . PRO A 1 236 ? 2.360 9.734 -1.772 1.00 82.06 236 PRO A C 1
ATOM 1895 O O . PRO A 1 236 ? 2.208 8.585 -2.197 1.00 82.06 236 PRO A O 1
ATOM 1898 N N . ARG A 1 237 ? 1.665 10.155 -0.712 1.00 87.19 237 ARG A N 1
ATOM 1899 C CA . ARG A 1 237 ? 0.784 9.274 0.067 1.00 87.19 237 ARG A CA 1
ATOM 1900 C C . ARG A 1 237 ? -0.512 8.926 -0.652 1.00 87.19 237 ARG A C 1
ATOM 1902 O O . ARG A 1 237 ? -1.083 7.872 -0.400 1.00 87.19 237 ARG A O 1
ATOM 1909 N N . SER A 1 238 ? -0.945 9.769 -1.588 1.00 90.31 238 SER A N 1
ATOM 1910 C CA . SER A 1 238 ? -2.124 9.477 -2.405 1.00 90.31 238 SER A CA 1
ATOM 1911 C C . SER A 1 238 ? -1.871 8.439 -3.500 1.00 90.31 238 SER A C 1
ATOM 1913 O O . SER A 1 238 ? -2.835 7.860 -3.996 1.00 90.31 238 SER A O 1
ATOM 1915 N N . CYS A 1 239 ? -0.613 8.165 -3.879 1.00 90.25 239 CYS A N 1
ATOM 1916 C CA . CYS A 1 239 ? -0.313 7.320 -5.040 1.00 90.25 239 CYS A CA 1
ATOM 1917 C C . CYS A 1 239 ? -0.934 5.922 -4.942 1.00 90.25 239 CYS A C 1
ATOM 1919 O O . CYS A 1 239 ? -1.457 5.430 -5.938 1.00 90.25 239 CYS A O 1
ATOM 1921 N N . PHE A 1 240 ? -0.942 5.311 -3.752 1.00 91.50 240 PHE A N 1
ATOM 1922 C CA . PHE A 1 240 ? -1.560 4.000 -3.537 1.00 91.50 240 PHE A CA 1
ATOM 1923 C C . PHE A 1 240 ? -3.026 3.976 -3.989 1.00 91.50 240 PHE A C 1
ATOM 1925 O O . PHE A 1 240 ? -3.434 3.095 -4.742 1.00 91.50 240 PHE A O 1
ATOM 1932 N N . TYR A 1 241 ? -3.811 4.969 -3.571 1.00 91.56 241 TYR A N 1
ATOM 1933 C CA . TYR A 1 241 ? -5.248 5.023 -3.845 1.00 91.56 241 TYR A CA 1
ATOM 1934 C C . TYR A 1 241 ? -5.555 5.320 -5.302 1.00 91.56 241 TYR A C 1
ATOM 1936 O O . TYR A 1 241 ? -6.534 4.809 -5.839 1.00 91.56 241 TYR A O 1
ATOM 1944 N N . ILE A 1 242 ? -4.716 6.120 -5.959 1.00 92.19 242 ILE A N 1
ATOM 1945 C CA . ILE A 1 242 ? -4.848 6.340 -7.398 1.00 92.19 242 ILE A CA 1
ATOM 1946 C C . ILE A 1 242 ? -4.583 5.014 -8.121 1.00 92.19 242 ILE A C 1
ATOM 1948 O O . ILE A 1 242 ? -5.385 4.645 -8.967 1.00 92.19 242 ILE A O 1
ATOM 1952 N N . ILE A 1 243 ? -3.534 4.256 -7.745 1.00 93.12 243 ILE A N 1
ATOM 1953 C CA . ILE A 1 243 ? -3.216 2.949 -8.371 1.00 93.12 243 ILE A CA 1
ATOM 1954 C C . ILE A 1 243 ? -4.370 1.972 -8.167 1.00 93.12 243 ILE A C 1
ATOM 1956 O O . ILE A 1 243 ? -4.790 1.295 -9.100 1.00 93.12 243 ILE A O 1
ATOM 1960 N N . MET A 1 244 ? -4.915 1.926 -6.952 1.00 91.69 244 MET A N 1
ATOM 1961 C CA . MET A 1 244 ? -6.077 1.106 -6.628 1.00 91.69 244 MET A CA 1
ATOM 1962 C C . MET A 1 244 ? -7.294 1.464 -7.500 1.00 91.69 244 MET A C 1
ATOM 1964 O O . MET A 1 244 ? -7.971 0.568 -7.999 1.00 91.69 244 MET A O 1
ATOM 1968 N N . ARG A 1 245 ? -7.557 2.759 -7.726 1.00 90.69 245 ARG A N 1
ATOM 1969 C CA . ARG A 1 245 ? -8.656 3.247 -8.584 1.00 90.69 245 ARG A CA 1
ATOM 1970 C C . ARG A 1 245 ? -8.417 3.028 -10.067 1.00 90.69 245 ARG A C 1
ATOM 1972 O O . ARG A 1 245 ? -9.362 2.768 -10.800 1.00 90.69 245 ARG A O 1
ATOM 1979 N N . ASP A 1 246 ? -7.165 3.088 -10.491 1.00 93.31 246 ASP A N 1
ATOM 1980 C CA . ASP A 1 246 ? -6.731 2.745 -11.840 1.00 93.31 246 ASP A CA 1
ATOM 1981 C C . ASP A 1 246 ? -6.628 1.220 -12.026 1.00 93.31 246 ASP A C 1
ATOM 1983 O O . ASP A 1 246 ? -5.844 0.739 -12.833 1.00 93.31 246 ASP A O 1
ATOM 1987 N N . ASN A 1 247 ? -7.423 0.441 -11.281 1.00 93.56 247 ASN A N 1
ATOM 1988 C CA . ASN A 1 247 ? -7.497 -1.016 -11.367 1.00 93.56 247 ASN A CA 1
ATOM 1989 C C . ASN A 1 247 ? -6.132 -1.716 -11.230 1.00 93.56 247 ASN A C 1
ATOM 1991 O O . ASN A 1 247 ? -5.857 -2.717 -11.893 1.00 93.56 247 ASN A O 1
ATOM 1995 N N . TRP A 1 248 ? -5.285 -1.210 -10.332 1.00 94.31 248 TRP A N 1
ATOM 1996 C CA . TRP A 1 248 ? -3.926 -1.705 -10.112 1.00 94.31 248 TRP A CA 1
ATOM 1997 C C . TRP A 1 248 ? -3.041 -1.573 -11.356 1.00 94.31 248 TRP A C 1
ATOM 1999 O O . TRP A 1 248 ? -2.245 -2.459 -11.660 1.00 94.31 248 TRP A O 1
ATOM 2009 N N . GLU A 1 249 ? -3.167 -0.451 -12.061 1.00 92.88 249 GLU A N 1
ATOM 2010 C CA . GLU A 1 249 ? -2.310 -0.066 -13.177 1.00 92.88 249 GLU A CA 1
ATOM 2011 C C . GLU A 1 249 ? -1.569 1.238 -12.851 1.00 92.88 249 GLU A C 1
ATOM 2013 O O . GLU A 1 249 ? -2.164 2.225 -12.421 1.00 92.88 249 GLU A O 1
ATOM 2018 N N . ILE A 1 250 ? -0.248 1.247 -13.053 1.00 91.50 250 ILE A N 1
ATOM 2019 C CA . ILE A 1 250 ? 0.568 2.463 -12.947 1.00 91.50 250 ILE A CA 1
ATOM 2020 C C . ILE A 1 250 ? 0.657 3.076 -14.341 1.00 91.50 250 ILE A C 1
ATOM 2022 O O . ILE A 1 250 ? 1.443 2.621 -15.174 1.00 91.50 250 ILE A O 1
ATOM 2026 N N . LYS A 1 251 ? -0.170 4.092 -14.580 1.00 90.50 251 LYS A N 1
ATOM 2027 C CA . LYS A 1 251 ? -0.216 4.855 -15.833 1.00 90.50 251 LYS A CA 1
ATOM 2028 C C . LYS A 1 251 ? 1.019 5.754 -15.992 1.00 90.50 251 LYS A C 1
ATOM 2030 O O . LYS A 1 251 ? 1.790 5.969 -15.057 1.00 90.50 251 LYS A O 1
ATOM 2035 N N . ASP A 1 252 ? 1.202 6.311 -17.185 1.00 88.56 252 ASP A N 1
ATOM 2036 C CA . ASP A 1 252 ? 2.362 7.162 -17.498 1.00 88.56 252 ASP A CA 1
ATOM 2037 C C . ASP A 1 252 ? 2.336 8.523 -16.791 1.0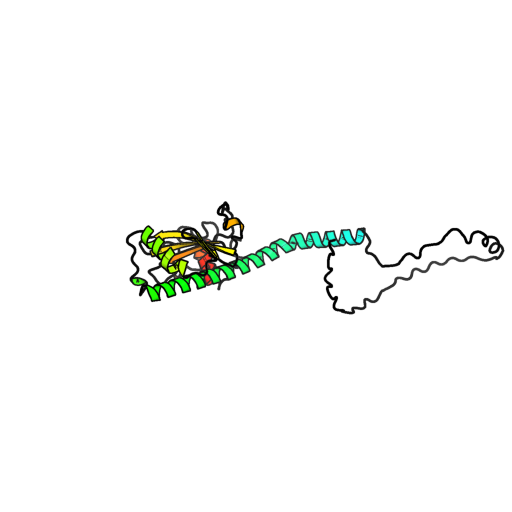0 88.56 252 ASP A C 1
ATOM 2039 O O . ASP A 1 252 ? 3.363 9.185 -16.675 1.00 88.56 252 ASP A O 1
ATOM 2043 N N . ASP A 1 253 ? 1.180 8.931 -16.265 1.00 87.19 253 ASP A N 1
ATOM 2044 C CA . ASP A 1 253 ? 1.044 10.140 -15.463 1.00 87.19 253 ASP A CA 1
ATOM 2045 C C . ASP A 1 253 ? 1.531 9.962 -14.017 1.00 87.19 253 ASP A C 1
ATOM 2047 O O . ASP A 1 253 ? 1.455 10.914 -13.250 1.00 87.19 253 ASP A O 1
ATOM 2051 N N . TYR A 1 254 ? 2.057 8.803 -13.620 1.00 84.88 254 TYR A N 1
ATOM 2052 C CA . TYR A 1 254 ? 2.635 8.608 -12.291 1.00 84.88 254 TYR A CA 1
ATOM 2053 C C . TYR A 1 254 ? 4.091 9.081 -12.207 1.00 84.88 254 TYR A C 1
ATOM 2055 O O . TYR A 1 254 ? 4.854 8.902 -13.156 1.00 84.88 254 TYR A O 1
ATOM 2063 N N . PRO A 1 255 ? 4.525 9.621 -11.053 1.00 79.50 255 PRO A N 1
ATOM 2064 C CA . PRO A 1 255 ? 5.940 9.873 -10.813 1.00 79.50 255 PRO A CA 1
ATOM 2065 C C . PRO A 1 255 ? 6.678 8.532 -10.661 1.00 79.50 255 PRO A C 1
ATOM 2067 O O . PRO A 1 255 ? 6.424 7.799 -9.704 1.00 79.50 255 PRO A O 1
ATOM 2070 N N . TRP A 1 256 ? 7.568 8.208 -11.605 1.00 74.81 256 TRP A N 1
ATOM 2071 C CA . TRP A 1 256 ? 8.349 6.965 -11.630 1.00 74.81 256 TRP A CA 1
ATOM 2072 C C . TRP A 1 256 ? 9.860 7.224 -11.707 1.00 74.81 256 TRP A C 1
ATOM 2074 O O . TRP A 1 256 ? 10.276 8.063 -12.533 1.00 74.81 256 TRP A O 1
#